Protein AF-A0A7C5E153-F1 (afdb_monomer_lite)

pLDDT: mean 84.59, std 16.57, range [36.22, 98.69]

Radius of gyration: 40.78 Å; chains: 1; bounding box: 87×89×119 Å

Structure (mmCIF, N/CA/C/O backbone):
data_AF-A0A7C5E153-F1
#
_entry.id   AF-A0A7C5E153-F1
#
loop_
_atom_site.group_PDB
_atom_site.id
_atom_site.type_symbol
_atom_site.label_atom_id
_atom_site.label_alt_id
_atom_site.label_comp_id
_atom_site.label_asym_id
_atom_site.label_entity_id
_atom_site.label_seq_id
_atom_site.pdbx_PDB_ins_code
_atom_site.Cartn_x
_atom_site.Cartn_y
_atom_site.Cartn_z
_atom_site.occupancy
_atom_site.B_iso_or_equiv
_atom_site.auth_seq_id
_atom_site.auth_comp_id
_atom_site.auth_asym_id
_atom_site.auth_atom_id
_atom_site.pdbx_PDB_model_num
ATOM 1 N N . MET A 1 1 ? -21.505 -72.330 0.995 1.00 50.22 1 MET A N 1
ATOM 2 C CA . MET A 1 1 ? -21.088 -70.925 1.184 1.00 50.22 1 MET A CA 1
ATOM 3 C C . MET A 1 1 ? -22.342 -70.084 1.118 1.00 50.22 1 MET A C 1
ATOM 5 O O . MET A 1 1 ? -22.922 -69.988 0.046 1.00 50.22 1 MET A O 1
ATOM 9 N N . ALA A 1 2 ? -22.825 -69.602 2.261 1.00 49.75 2 ALA A N 1
ATOM 10 C CA . ALA A 1 2 ? -23.964 -68.694 2.289 1.00 49.75 2 ALA A CA 1
ATOM 11 C C . ALA A 1 2 ? -23.445 -67.294 1.956 1.00 49.75 2 ALA A C 1
ATOM 13 O O . ALA A 1 2 ? -22.556 -66.790 2.639 1.00 49.75 2 ALA A O 1
ATOM 14 N N . TRP A 1 3 ? -23.942 -66.719 0.866 1.00 36.22 3 TRP A N 1
ATOM 15 C CA . TRP A 1 3 ? -23.672 -65.336 0.508 1.00 36.22 3 TRP A CA 1
ATOM 16 C C . TRP A 1 3 ? -24.571 -64.475 1.394 1.00 36.22 3 TRP A C 1
ATOM 18 O O . TRP A 1 3 ? -25.791 -64.526 1.273 1.00 36.22 3 TRP A O 1
ATOM 28 N N . THR A 1 4 ? -23.985 -63.791 2.370 1.00 57.56 4 THR A N 1
ATOM 29 C CA . THR A 1 4 ? -24.703 -62.793 3.167 1.00 57.56 4 THR A CA 1
ATOM 30 C C . THR A 1 4 ? -24.915 -61.554 2.316 1.00 57.56 4 THR A C 1
ATOM 32 O O . THR A 1 4 ? -23.943 -61.012 1.785 1.00 57.56 4 THR A O 1
ATOM 35 N N . ASP A 1 5 ? -26.169 -61.119 2.209 1.00 62.19 5 ASP A N 1
ATOM 36 C CA . ASP A 1 5 ? -26.532 -59.937 1.438 1.00 62.19 5 ASP A CA 1
ATOM 37 C C . ASP A 1 5 ? -25.756 -58.701 1.923 1.00 62.19 5 ASP A C 1
ATOM 39 O O . ASP A 1 5 ? -25.621 -58.487 3.137 1.00 62.19 5 ASP A O 1
ATOM 43 N N . PRO A 1 6 ? -25.230 -57.873 1.001 1.00 56.25 6 PRO A N 1
ATOM 44 C CA . PRO A 1 6 ? -24.531 -56.655 1.359 1.00 56.25 6 PRO A CA 1
ATOM 45 C C . PRO A 1 6 ? -25.485 -55.748 2.130 1.00 56.25 6 PRO A C 1
ATOM 47 O O . PRO A 1 6 ? -26.584 -55.430 1.674 1.00 56.25 6 PRO A O 1
ATOM 50 N N . THR A 1 7 ? -25.055 -55.341 3.320 1.00 67.62 7 THR A N 1
ATOM 51 C CA . THR A 1 7 ? -25.838 -54.481 4.200 1.00 67.62 7 THR A CA 1
ATOM 52 C C . THR A 1 7 ? -26.074 -53.145 3.500 1.00 67.62 7 THR A C 1
ATOM 54 O O . THR A 1 7 ? -25.157 -52.333 3.375 1.00 67.62 7 THR A O 1
ATOM 57 N N . GLN A 1 8 ? -27.295 -52.914 3.017 1.00 58.81 8 GLN A N 1
ATOM 58 C CA . GLN A 1 8 ? -27.679 -51.615 2.480 1.00 58.81 8 GLN A CA 1
ATOM 59 C C . GLN A 1 8 ? -27.832 -50.640 3.643 1.00 58.81 8 GLN A C 1
ATOM 61 O O . GLN A 1 8 ? -28.775 -50.746 4.423 1.00 58.81 8 GLN A O 1
ATOM 66 N N . ARG A 1 9 ? -26.885 -49.708 3.771 1.00 59.84 9 ARG A N 1
ATOM 67 C CA . ARG A 1 9 ? -27.032 -48.558 4.666 1.00 59.84 9 ARG A CA 1
ATOM 68 C C . ARG A 1 9 ? -27.670 -47.411 3.909 1.00 59.84 9 ARG A C 1
ATOM 70 O O . ARG A 1 9 ? -27.276 -47.114 2.781 1.00 59.84 9 ARG A O 1
ATOM 77 N N . SER A 1 10 ? -28.666 -46.781 4.518 1.00 73.12 10 SER A N 1
ATOM 78 C CA . SER A 1 10 ? -29.341 -45.644 3.893 1.00 73.12 10 SER A CA 1
ATOM 79 C C . SER A 1 10 ? -28.418 -44.419 3.870 1.00 73.12 10 SER A C 1
ATOM 81 O O . SER A 1 10 ? -27.532 -44.275 4.714 1.00 73.12 10 SER A O 1
ATOM 83 N N . THR A 1 11 ? -28.637 -43.485 2.942 1.00 61.56 11 THR A N 1
ATOM 84 C CA . THR A 1 11 ? -27.908 -42.201 2.913 1.00 61.56 11 THR A CA 1
ATOM 85 C C . THR A 1 11 ? -28.051 -41.427 4.236 1.00 61.56 11 THR A C 1
ATOM 87 O O . THR A 1 11 ? -27.166 -40.656 4.589 1.00 61.56 11 THR A O 1
ATOM 90 N N . GLY A 1 12 ? -29.117 -41.689 5.008 1.00 59.88 12 GLY A N 1
ATOM 91 C CA . GLY A 1 12 ? -29.337 -41.138 6.351 1.00 59.88 12 GLY A CA 1
ATOM 92 C C . GLY A 1 12 ? -28.524 -41.798 7.474 1.00 59.88 12 GLY A C 1
ATOM 93 O O . GLY A 1 12 ? -28.390 -41.210 8.538 1.00 59.88 12 GLY A O 1
ATOM 94 N N . GLU A 1 13 ? -27.945 -42.982 7.255 1.00 62.91 13 GLU A N 1
ATOM 95 C CA . GLU A 1 13 ? -27.026 -43.634 8.205 1.00 62.91 13 GLU A CA 1
ATOM 96 C C . GLU A 1 13 ? -25.553 -43.319 7.912 1.00 62.91 13 GLU A C 1
ATOM 98 O O . GLU A 1 13 ? -24.722 -43.376 8.815 1.00 62.91 13 GLU A O 1
ATOM 103 N N . LEU A 1 14 ? -25.221 -42.987 6.658 1.00 57.34 14 LEU A N 1
ATOM 104 C CA . LEU A 1 14 ? -23.875 -42.551 6.254 1.00 57.34 14 LEU A CA 1
ATOM 105 C C . LEU A 1 14 ? -23.581 -41.098 6.647 1.00 57.34 14 LEU A C 1
ATOM 107 O O . LEU A 1 14 ? -22.427 -40.683 6.689 1.00 57.34 14 LEU A O 1
ATOM 111 N N . ILE A 1 15 ? -24.631 -40.346 6.964 1.00 60.34 15 ILE A N 1
ATOM 112 C CA . ILE A 1 15 ? -24.576 -38.970 7.431 1.00 60.34 15 ILE A CA 1
ATOM 113 C C . ILE A 1 15 ? -25.200 -38.953 8.826 1.00 60.34 15 ILE A C 1
ATOM 115 O O . ILE A 1 15 ? -26.336 -38.533 9.035 1.00 60.34 15 ILE A O 1
ATOM 119 N N . THR A 1 16 ? -24.478 -39.468 9.818 1.00 59.88 16 THR A N 1
ATOM 120 C CA . THR A 1 16 ? -24.858 -39.209 11.205 1.00 59.88 16 THR A CA 1
ATOM 121 C C . THR A 1 16 ? -24.776 -37.701 11.431 1.00 59.88 16 THR A C 1
ATOM 123 O O . THR A 1 16 ? -23.764 -37.072 11.121 1.00 59.88 16 THR A O 1
ATOM 126 N N . GLN A 1 17 ? -25.842 -37.106 11.977 1.00 55.31 17 GLN A N 1
ATOM 127 C CA . GLN A 1 17 ? -25.925 -35.678 12.326 1.00 55.31 17 GLN A CA 1
ATOM 128 C C . GLN A 1 17 ? -24.695 -35.150 13.089 1.00 55.31 17 GLN A C 1
ATOM 130 O O . GLN A 1 17 ? -24.447 -33.950 13.072 1.00 55.31 17 GLN A O 1
ATOM 135 N N . SER A 1 18 ? -23.907 -36.021 13.729 1.00 57.47 18 SER A N 1
ATOM 136 C CA . SER A 1 18 ? -22.654 -35.653 14.385 1.00 57.47 18 SER A CA 1
ATOM 137 C C . SER A 1 18 ? -21.569 -35.163 13.420 1.00 57.47 18 SER A C 1
ATOM 139 O O . SER A 1 18 ? -20.885 -34.216 13.772 1.00 57.47 18 SER A O 1
ATOM 141 N N . ILE A 1 19 ? -21.431 -35.742 12.217 1.00 60.47 19 ILE A N 1
ATOM 142 C CA . ILE A 1 19 ? -20.345 -35.403 11.272 1.00 60.47 19 ILE A CA 1
ATOM 143 C C . ILE A 1 19 ? -20.600 -34.047 10.600 1.00 60.47 19 ILE A C 1
ATOM 145 O O . ILE A 1 19 ? -19.694 -33.229 10.483 1.00 60.47 19 ILE A O 1
ATOM 149 N N . TYR A 1 20 ? -21.852 -33.749 10.232 1.00 60.06 20 TYR A N 1
ATOM 150 C CA . TYR A 1 20 ? -22.193 -32.426 9.689 1.00 60.06 20 TYR A CA 1
ATOM 151 C C . TYR A 1 20 ? -22.102 -31.322 10.739 1.00 60.06 20 TYR A C 1
ATOM 153 O O . TYR A 1 20 ? -21.817 -30.181 10.390 1.00 60.06 20 TYR A O 1
ATOM 161 N N . ASN A 1 21 ? -22.353 -31.638 12.012 1.00 62.03 21 ASN A N 1
ATOM 162 C CA . ASN A 1 21 ? -22.347 -30.620 13.050 1.00 62.03 21 ASN A CA 1
ATOM 163 C C . ASN A 1 21 ? -20.924 -30.280 13.509 1.00 62.03 21 ASN A C 1
ATOM 165 O O . ASN A 1 21 ? -20.633 -29.107 13.689 1.00 62.03 21 ASN A O 1
ATOM 169 N N . THR A 1 22 ? -20.015 -31.250 13.643 1.00 72.31 22 THR A N 1
ATOM 170 C CA . THR A 1 22 ? -18.630 -30.945 14.040 1.00 72.31 22 THR A CA 1
ATOM 171 C C . THR A 1 22 ? -17.851 -30.257 12.928 1.00 72.31 22 THR A C 1
ATOM 173 O O . THR A 1 22 ? -17.270 -29.209 13.174 1.00 72.31 22 THR A O 1
ATOM 176 N N . ASP A 1 23 ? -17.923 -30.739 11.685 1.00 74.50 23 ASP A N 1
ATOM 177 C CA . ASP A 1 23 ? -17.076 -30.193 10.618 1.00 74.50 23 ASP A CA 1
ATOM 178 C C . ASP A 1 23 ? -17.527 -28.792 10.171 1.00 74.50 23 ASP A C 1
ATOM 180 O O . ASP A 1 23 ? -16.701 -27.947 9.827 1.00 74.50 23 ASP A O 1
ATOM 184 N N . ILE A 1 24 ? -18.834 -28.501 10.181 1.00 80.31 24 ILE A N 1
ATOM 185 C CA . ILE A 1 24 ? -19.332 -27.152 9.862 1.00 80.31 24 ILE A CA 1
ATOM 186 C C . ILE A 1 24 ? -19.033 -26.187 11.007 1.00 80.31 24 ILE A C 1
ATOM 188 O O . ILE A 1 24 ? -18.623 -25.058 10.739 1.00 80.31 24 ILE A O 1
ATOM 192 N N . ILE A 1 25 ? -19.210 -26.607 12.265 1.00 78.62 25 ILE A N 1
ATOM 193 C CA . ILE A 1 25 ? -18.904 -25.755 13.418 1.00 78.62 25 ILE A CA 1
ATOM 194 C C . ILE A 1 25 ? -17.401 -25.478 13.485 1.00 78.62 25 ILE A C 1
ATOM 196 O O . ILE A 1 25 ? -17.036 -24.318 13.628 1.00 78.62 25 ILE A O 1
ATOM 200 N N . ASP A 1 26 ? -16.537 -26.474 13.293 1.00 76.88 26 ASP A N 1
ATOM 201 C CA . ASP A 1 26 ? -15.083 -26.289 13.329 1.00 76.88 26 ASP A CA 1
ATOM 202 C C . ASP A 1 26 ? -14.607 -25.368 12.202 1.00 76.88 26 ASP A C 1
ATOM 204 O O . ASP A 1 26 ? -13.830 -24.445 12.443 1.00 76.88 26 ASP A O 1
ATOM 208 N N . ASN A 1 27 ? -15.137 -25.533 10.986 1.00 77.25 27 ASN A N 1
ATOM 209 C CA . ASN A 1 27 ? -14.833 -24.629 9.876 1.00 77.25 27 ASN A CA 1
ATOM 210 C C . ASN A 1 27 ? -15.352 -23.206 10.122 1.00 77.25 27 ASN A C 1
ATOM 212 O O . ASN A 1 27 ? -14.691 -22.237 9.748 1.00 77.25 27 ASN A O 1
ATOM 216 N N . LEU A 1 28 ? -16.518 -23.056 10.755 1.00 80.50 28 LEU A N 1
ATOM 217 C CA . LEU A 1 28 ? -17.080 -21.746 11.072 1.00 80.50 28 LEU A CA 1
ATOM 218 C C . LEU A 1 28 ? -16.305 -21.061 12.204 1.00 80.50 28 LEU A C 1
ATOM 220 O O . LEU A 1 28 ? -16.024 -19.872 12.111 1.00 80.50 28 LEU A O 1
ATOM 224 N N . VAL A 1 29 ? -15.912 -21.804 13.238 1.00 78.69 29 VAL A N 1
ATOM 225 C CA . VAL A 1 29 ? -15.058 -21.326 14.335 1.00 78.69 29 VAL A CA 1
ATOM 226 C C . VAL A 1 29 ? -13.683 -20.940 13.803 1.00 78.69 29 VAL A C 1
ATOM 228 O O . VAL A 1 29 ? -13.178 -19.875 14.149 1.00 78.69 29 VAL A O 1
ATOM 231 N N . TYR A 1 30 ? -13.111 -21.745 12.907 1.00 79.00 30 TYR A N 1
ATOM 232 C CA . TYR A 1 30 ? -11.860 -21.417 12.232 1.00 79.00 30 TYR A CA 1
ATOM 233 C C . TYR A 1 30 ? -11.989 -20.136 11.400 1.00 79.00 30 TYR A C 1
ATOM 235 O O . TYR A 1 30 ? -11.131 -19.258 11.475 1.00 79.00 30 TYR A O 1
ATOM 243 N N . LEU A 1 31 ? -13.089 -19.983 10.657 1.00 77.19 31 LEU A N 1
ATOM 244 C CA . LEU A 1 31 ? -13.349 -18.779 9.872 1.00 77.19 31 LEU A CA 1
ATOM 245 C C . LEU A 1 31 ? -13.538 -17.539 10.759 1.00 77.19 31 LEU A C 1
ATOM 247 O O . LEU A 1 31 ? -13.028 -16.475 10.423 1.00 77.19 31 LEU A O 1
ATOM 251 N N . ILE A 1 32 ? -14.229 -17.665 11.895 1.00 74.44 32 ILE A N 1
ATOM 252 C CA . ILE A 1 32 ? -14.402 -16.572 12.862 1.00 74.44 32 ILE A CA 1
ATOM 253 C C . ILE A 1 32 ? -13.051 -16.193 13.482 1.00 74.44 32 ILE A C 1
ATOM 255 O O . ILE A 1 32 ? -12.702 -15.015 13.486 1.00 74.44 32 ILE A O 1
ATOM 259 N N . GLY A 1 33 ? -12.257 -17.171 13.927 1.00 66.94 33 GLY A N 1
ATOM 260 C CA . GLY A 1 33 ? -10.927 -16.932 14.499 1.00 66.94 33 GLY A CA 1
ATOM 261 C C . GLY A 1 33 ? -9.933 -16.326 13.501 1.00 66.94 33 GLY A C 1
ATOM 262 O O . GLY A 1 33 ? -9.083 -15.530 13.886 1.00 66.94 33 GLY A O 1
ATOM 263 N N . ALA A 1 34 ? -10.068 -16.633 12.208 1.00 72.19 34 ALA A N 1
ATOM 264 C CA . ALA A 1 34 ? -9.268 -16.010 11.154 1.00 72.19 34 ALA A CA 1
ATOM 265 C C . ALA A 1 34 ? -9.637 -14.535 10.898 1.00 72.19 34 ALA A C 1
ATOM 267 O O . ALA A 1 34 ? -8.821 -13.782 10.369 1.00 72.19 34 ALA A O 1
ATOM 268 N N . VAL A 1 35 ? -10.858 -14.118 11.245 1.00 86.81 35 VAL A N 1
ATOM 269 C CA . VAL A 1 35 ? -11.356 -12.744 11.049 1.00 86.81 35 VAL A CA 1
ATOM 270 C C . VAL A 1 35 ? -11.215 -11.892 12.317 1.00 86.81 35 VAL A C 1
ATOM 272 O O . VAL A 1 35 ? -11.119 -10.665 12.223 1.00 86.81 35 VAL A O 1
ATOM 275 N N . GLU A 1 36 ? -11.179 -12.533 13.485 1.00 92.31 36 GLU A N 1
ATOM 276 C CA . GLU A 1 36 ? -11.049 -11.901 14.799 1.00 92.31 36 GLU A CA 1
ATOM 277 C C . GLU A 1 36 ? -9.936 -12.567 15.634 1.00 92.31 36 GLU A C 1
ATOM 279 O O . GLU A 1 36 ? -10.240 -13.231 16.628 1.00 92.31 36 GLU A O 1
ATOM 284 N N . PRO A 1 37 ? -8.649 -12.442 15.253 1.00 94.06 37 PRO A N 1
ATOM 285 C CA . PRO A 1 37 ? -7.561 -13.013 16.035 1.00 94.06 37 PRO A CA 1
ATOM 286 C C . PRO A 1 37 ? -7.437 -12.354 17.412 1.00 94.06 37 PRO A C 1
ATOM 288 O O . PRO A 1 37 ? -7.621 -11.141 17.570 1.00 94.06 37 PRO A O 1
ATOM 291 N N . ASP A 1 38 ? -7.028 -13.165 18.384 1.00 96.44 38 ASP A N 1
ATOM 292 C CA . ASP A 1 38 ? -6.599 -12.708 19.701 1.00 96.44 38 ASP A CA 1
ATOM 293 C C . ASP A 1 38 ? -5.158 -12.193 19.627 1.00 96.44 38 ASP A C 1
ATOM 295 O O . ASP A 1 38 ? -4.232 -12.940 19.299 1.00 96.44 38 ASP A O 1
ATOM 299 N N . LEU A 1 39 ? -4.956 -10.912 19.939 1.00 97.19 39 LEU A N 1
ATOM 300 C CA . LEU A 1 39 ? -3.648 -10.258 19.922 1.00 97.19 39 LEU A CA 1
ATOM 301 C C . LEU A 1 39 ? -3.386 -9.527 21.243 1.00 97.19 39 LEU A C 1
ATOM 303 O O . LEU A 1 39 ? -4.304 -9.006 21.877 1.00 97.19 39 LEU A O 1
ATOM 307 N N . THR A 1 40 ? -2.120 -9.458 21.658 1.00 98.38 40 THR A N 1
ATOM 308 C CA . THR A 1 40 ? -1.714 -8.769 22.892 1.00 98.38 40 THR A CA 1
ATOM 309 C C . THR A 1 40 ? -1.523 -7.267 22.662 1.00 98.38 40 THR A C 1
ATOM 311 O O . THR A 1 40 ? -0.746 -6.853 21.797 1.00 98.38 40 THR A O 1
ATOM 314 N N . ASN A 1 41 ? -2.166 -6.437 23.484 1.00 98.62 41 ASN A N 1
ATOM 315 C CA . ASN A 1 41 ? -1.996 -4.986 23.495 1.00 98.62 41 ASN A CA 1
ATOM 316 C C . ASN A 1 41 ? -0.606 -4.598 24.022 1.00 98.62 41 ASN A C 1
ATOM 318 O O . ASN A 1 41 ? -0.280 -4.845 25.181 1.00 98.62 41 ASN A O 1
ATOM 322 N N . ARG A 1 42 ? 0.201 -3.925 23.201 1.00 98.38 42 ARG A N 1
ATOM 323 C CA . ARG A 1 42 ? 1.498 -3.339 23.585 1.00 98.38 42 ARG A CA 1
ATOM 324 C C . ARG A 1 42 ? 1.599 -1.859 23.235 1.00 98.38 42 ARG A C 1
ATOM 326 O O . ARG A 1 42 ? 2.677 -1.332 22.977 1.00 98.38 42 ARG A O 1
ATOM 333 N N . SER A 1 43 ? 0.466 -1.163 23.241 1.00 97.81 43 SER A N 1
ATOM 334 C CA . SER A 1 43 ? 0.400 0.274 22.954 1.00 97.81 43 SER A CA 1
ATOM 335 C C . SER A 1 43 ? 1.003 1.167 24.049 1.00 97.81 43 SER A C 1
ATOM 337 O O . SER A 1 43 ? 1.141 2.370 23.837 1.00 97.81 43 SER A O 1
ATOM 339 N N . GLY A 1 44 ? 1.368 0.612 25.213 1.00 97.62 44 GLY A N 1
ATOM 340 C CA . GLY A 1 44 ? 1.860 1.375 26.365 1.00 97.62 44 GLY A CA 1
ATOM 341 C C . GLY A 1 44 ? 0.748 1.971 27.236 1.00 97.62 44 GLY A C 1
ATOM 342 O O . GLY A 1 44 ? 1.042 2.595 28.253 1.00 97.62 44 GLY A O 1
ATOM 343 N N . GLY A 1 45 ? -0.520 1.753 26.873 1.00 97.81 45 GLY A N 1
ATOM 344 C CA . GLY A 1 45 ? -1.699 2.181 27.620 1.00 97.81 45 GLY A CA 1
ATOM 345 C C . GLY A 1 45 ? -2.890 1.247 27.400 1.00 97.81 45 GLY A C 1
ATOM 346 O O . GLY A 1 45 ? -2.794 0.250 26.683 1.00 97.81 45 GLY A O 1
ATOM 347 N N . ALA A 1 46 ? -4.012 1.555 28.050 1.00 98.12 46 ALA A N 1
ATOM 348 C CA . ALA A 1 46 ? -5.266 0.871 27.762 1.00 98.12 46 ALA A CA 1
ATOM 349 C C . ALA A 1 46 ? -5.793 1.292 26.384 1.00 98.12 46 ALA A C 1
ATOM 351 O O . ALA A 1 46 ? -5.672 2.457 25.997 1.00 98.12 46 ALA A O 1
ATOM 352 N N . VAL A 1 47 ? -6.386 0.338 25.676 1.00 98.56 47 VAL A N 1
ATOM 353 C CA . VAL A 1 47 ? -7.177 0.573 24.467 1.00 98.56 47 VAL A CA 1
ATOM 354 C C . VAL A 1 47 ? -8.626 0.202 24.740 1.00 98.56 47 VAL A C 1
ATOM 356 O O . VAL A 1 47 ? -8.940 -0.538 25.672 1.00 98.56 47 VAL A O 1
ATOM 359 N N . GLU A 1 48 ? -9.518 0.733 23.928 1.00 98.56 48 GLU A N 1
ATOM 360 C CA . GLU A 1 48 ? -10.958 0.561 24.059 1.00 98.56 48 GLU A CA 1
ATOM 361 C C . GLU A 1 48 ? -11.570 0.109 22.729 1.00 98.56 48 GLU A C 1
ATOM 363 O O . GLU A 1 48 ? -10.971 0.276 21.663 1.00 98.56 48 GLU A O 1
ATOM 368 N N . GLU A 1 49 ? -12.803 -0.400 22.780 1.00 98.12 49 GLU A N 1
ATOM 369 C CA . GLU A 1 49 ? -13.557 -0.765 21.578 1.00 98.12 49 GLU A CA 1
ATOM 370 C C . GLU A 1 49 ? -13.560 0.377 20.547 1.00 98.12 49 GLU A C 1
ATOM 372 O O . GLU A 1 49 ? -13.783 1.553 20.861 1.00 98.12 49 GLU A O 1
ATOM 377 N N . GLY A 1 50 ? -13.296 0.016 19.294 1.00 98.25 50 GLY A N 1
ATOM 378 C CA . GLY A 1 50 ? -13.238 0.930 18.164 1.00 98.25 50 GLY A CA 1
ATOM 379 C C . GLY A 1 50 ? -11.887 1.608 17.947 1.00 98.25 50 GLY A C 1
ATOM 380 O O . GLY A 1 50 ? -11.753 2.340 16.962 1.00 98.25 50 GLY A O 1
ATOM 381 N N . ASP A 1 51 ? -10.888 1.378 18.804 1.00 98.69 51 ASP A N 1
ATOM 382 C CA . ASP A 1 51 ? -9.533 1.874 18.565 1.00 98.69 51 ASP A CA 1
ATOM 383 C C . ASP A 1 51 ? -8.895 1.186 17.342 1.00 98.69 51 ASP A C 1
ATOM 385 O O . ASP A 1 51 ? -8.949 -0.035 17.186 1.00 98.69 51 ASP A O 1
ATOM 389 N N . VAL A 1 52 ? -8.269 1.979 16.466 1.00 98.00 52 VAL A N 1
ATOM 390 C CA . VAL A 1 52 ? -7.526 1.477 15.293 1.00 98.00 52 VAL A CA 1
ATOM 391 C C . VAL A 1 52 ? -6.107 1.090 15.697 1.00 98.00 52 VAL A C 1
ATOM 393 O O . VAL A 1 52 ? -5.403 1.884 16.329 1.00 98.00 52 VAL A O 1
ATOM 396 N N . VAL A 1 53 ? -5.667 -0.105 15.299 1.00 97.94 53 VAL A N 1
ATOM 397 C CA . VAL A 1 53 ? -4.381 -0.671 15.728 1.00 97.94 53 VAL A CA 1
ATOM 398 C C . VAL A 1 53 ? -3.532 -1.161 14.558 1.00 97.94 53 VAL A C 1
ATOM 400 O O . VAL A 1 53 ? -4.039 -1.572 13.512 1.00 97.94 53 VAL A O 1
ATOM 403 N N . ILE A 1 54 ? -2.217 -1.110 14.757 1.00 96.69 54 ILE A N 1
ATOM 404 C CA . ILE A 1 54 ? -1.196 -1.586 13.823 1.00 96.69 54 ILE A CA 1
ATOM 405 C C . ILE A 1 54 ? -0.427 -2.763 14.430 1.00 96.69 54 ILE A C 1
ATOM 407 O O . ILE A 1 54 ? -0.380 -2.908 15.656 1.00 96.69 54 ILE A O 1
ATOM 411 N N . ALA A 1 55 ? 0.210 -3.579 13.591 1.00 96.38 55 ALA A N 1
ATOM 412 C CA . ALA A 1 55 ? 1.113 -4.627 14.068 1.00 96.38 55 ALA A CA 1
ATOM 413 C C . ALA A 1 55 ? 2.271 -4.025 14.885 1.00 96.38 55 ALA A C 1
ATOM 415 O O . ALA A 1 55 ? 2.849 -3.002 14.500 1.00 96.38 55 ALA A O 1
ATOM 416 N N . ASP A 1 56 ? 2.637 -4.657 16.002 1.00 97.44 56 ASP A N 1
ATOM 417 C CA . ASP A 1 56 ? 3.885 -4.327 16.689 1.00 97.44 56 ASP A CA 1
ATOM 418 C C . ASP A 1 56 ? 5.041 -5.119 16.050 1.00 97.44 56 ASP A C 1
ATOM 420 O O . ASP A 1 56 ? 5.104 -6.337 16.198 1.00 97.44 56 ASP A O 1
ATOM 424 N N . PRO A 1 57 ? 5.984 -4.464 15.345 1.00 95.75 57 PRO A N 1
ATOM 425 C CA . PRO A 1 57 ? 7.055 -5.164 14.635 1.00 95.75 57 PRO A CA 1
ATOM 426 C C . PRO A 1 57 ? 8.083 -5.821 15.565 1.00 95.75 57 PRO A C 1
ATOM 428 O O . PRO A 1 57 ? 8.952 -6.543 15.087 1.00 95.75 57 PRO A O 1
ATOM 431 N N . ASN A 1 58 ? 8.037 -5.538 16.870 1.00 97.62 58 ASN A N 1
ATOM 432 C CA . ASN A 1 58 ? 9.033 -6.031 17.817 1.00 97.62 58 ASN A CA 1
ATOM 433 C C . ASN A 1 58 ? 8.598 -7.304 18.548 1.00 97.62 58 ASN A C 1
ATOM 435 O O . ASN A 1 58 ? 9.397 -7.858 19.297 1.00 97.62 58 ASN A O 1
ATOM 439 N N . ASN A 1 59 ? 7.335 -7.719 18.414 1.00 97.75 59 ASN A N 1
ATOM 440 C CA . ASN A 1 59 ? 6.740 -8.729 19.278 1.00 97.75 59 ASN A CA 1
ATOM 441 C C . ASN A 1 59 ? 5.683 -9.554 18.533 1.00 97.75 59 ASN A C 1
ATOM 443 O O . ASN A 1 59 ? 4.781 -9.006 17.900 1.00 97.75 59 ASN A O 1
ATOM 447 N N . ASP A 1 60 ? 5.750 -10.875 18.673 1.00 97.50 60 ASP A N 1
ATOM 448 C CA . ASP A 1 60 ? 4.814 -11.790 18.016 1.00 97.50 60 ASP A CA 1
ATOM 449 C C . ASP A 1 60 ? 3.386 -11.648 18.565 1.00 97.50 60 ASP A C 1
ATOM 451 O O . ASP A 1 60 ? 3.188 -11.398 19.756 1.00 97.50 60 ASP A O 1
ATOM 455 N N . ASN A 1 61 ? 2.389 -11.845 17.691 1.00 96.75 61 ASN A N 1
ATOM 456 C CA . ASN A 1 61 ? 0.957 -11.845 18.027 1.00 96.75 61 ASN A CA 1
ATOM 457 C C . ASN A 1 61 ? 0.521 -10.633 18.866 1.00 96.75 61 ASN A C 1
ATOM 459 O O . ASN A 1 61 ? -0.245 -10.751 19.824 1.00 96.75 61 ASN A O 1
ATOM 463 N N . SER A 1 62 ? 1.036 -9.452 18.525 1.00 97.81 62 SER A N 1
ATOM 464 C CA . SER A 1 62 ? 0.788 -8.239 19.292 1.00 97.81 62 SER A CA 1
ATOM 465 C C . SER A 1 62 ? 0.556 -7.022 18.409 1.00 97.81 62 SER A C 1
ATOM 467 O O . SER A 1 62 ? 0.919 -6.981 17.229 1.00 97.81 62 SER A O 1
ATOM 469 N N . PHE A 1 63 ? -0.092 -6.024 18.995 1.00 98.44 63 PHE A N 1
ATOM 470 C CA . PHE A 1 63 ? -0.450 -4.787 18.322 1.00 98.44 63 PHE A CA 1
ATOM 471 C C . PHE A 1 63 ? -0.089 -3.575 19.174 1.00 98.44 63 PHE A C 1
ATOM 473 O O . PHE A 1 63 ? 0.093 -3.658 20.390 1.00 98.44 63 PHE A O 1
ATOM 480 N N . LYS A 1 64 ? -0.057 -2.411 18.532 1.00 98.50 64 LYS A N 1
ATOM 481 C CA . LYS A 1 64 ? 0.030 -1.108 19.195 1.00 98.50 64 LYS A CA 1
ATOM 482 C C . LYS A 1 64 ? -0.862 -0.091 18.489 1.00 98.50 64 LYS A C 1
ATOM 484 O O . LYS A 1 64 ? -1.338 -0.324 17.379 1.00 98.50 64 LYS A O 1
ATOM 489 N N . THR A 1 65 ? -1.086 1.054 19.118 1.00 98.06 65 THR A N 1
ATOM 490 C CA . THR A 1 65 ? -1.678 2.212 18.441 1.00 98.06 65 THR A CA 1
ATOM 491 C C . THR A 1 65 ? -0.593 2.991 17.690 1.00 98.06 65 THR A C 1
ATOM 493 O O . THR A 1 65 ? 0.601 2.850 17.960 1.00 98.06 65 THR A O 1
ATOM 496 N N . THR A 1 66 ? -1.001 3.811 16.723 1.00 97.50 66 THR A N 1
ATOM 497 C CA . THR A 1 66 ? -0.106 4.693 15.960 1.00 97.50 66 THR A CA 1
ATOM 498 C C . THR A 1 66 ? -0.608 6.131 16.020 1.00 97.50 66 THR A C 1
ATOM 500 O O . THR A 1 66 ? -1.813 6.369 16.079 1.00 97.50 66 THR A O 1
ATOM 503 N N . THR A 1 67 ? 0.316 7.090 16.017 1.00 97.69 67 THR A N 1
ATOM 504 C CA . THR A 1 67 ? 0.047 8.526 15.816 1.00 97.69 67 THR A CA 1
ATOM 505 C C . THR A 1 67 ? 0.492 8.989 14.427 1.00 97.69 67 THR A C 1
ATOM 507 O O . THR A 1 67 ? 0.489 10.182 14.124 1.00 97.69 67 THR A O 1
ATOM 510 N N . THR A 1 68 ? 0.913 8.063 13.564 1.00 97.06 68 THR A N 1
ATOM 511 C CA . THR A 1 68 ? 1.209 8.353 12.165 1.00 97.06 68 THR A CA 1
ATOM 512 C C . THR A 1 68 ? -0.098 8.367 11.380 1.00 97.06 68 THR A C 1
ATOM 514 O O . THR A 1 68 ? -0.814 7.367 11.326 1.00 97.06 68 THR A O 1
ATOM 517 N N . ALA A 1 69 ? -0.422 9.508 10.770 1.00 96.38 69 ALA A N 1
ATOM 518 C CA . ALA A 1 69 ? -1.566 9.595 9.872 1.00 96.38 69 ALA A CA 1
ATOM 519 C C . ALA A 1 69 ? -1.310 8.782 8.598 1.00 96.38 69 ALA A C 1
ATOM 521 O O . ALA A 1 69 ? -0.218 8.853 8.036 1.00 96.38 69 ALA A O 1
ATOM 522 N N . SER A 1 70 ? -2.334 8.075 8.114 1.00 94.50 70 SER A N 1
ATOM 523 C CA . SER A 1 70 ? -2.225 7.188 6.943 1.00 94.50 70 SER A CA 1
ATOM 524 C C . SER A 1 70 ? -1.110 6.137 7.066 1.00 94.50 70 SER A C 1
ATOM 526 O O . SER A 1 70 ? -0.340 5.919 6.134 1.00 94.50 70 SER A O 1
ATOM 528 N N . ASP A 1 71 ? -1.032 5.482 8.220 1.00 94.12 71 ASP A N 1
ATOM 529 C CA . ASP A 1 71 ? -0.169 4.330 8.463 1.00 94.12 71 ASP A CA 1
ATOM 530 C C . ASP A 1 71 ? -0.703 3.110 7.694 1.00 94.12 71 ASP A C 1
ATOM 532 O O . ASP A 1 71 ? -1.879 2.759 7.802 1.00 94.12 71 ASP A O 1
ATOM 536 N N . GLU A 1 72 ? 0.147 2.472 6.891 1.00 92.12 72 GLU A N 1
ATOM 537 C CA . GLU A 1 72 ? -0.216 1.288 6.099 1.00 92.12 72 GLU A CA 1
ATOM 538 C C . GLU A 1 72 ? -0.196 -0.004 6.936 1.00 92.12 72 GLU A C 1
ATOM 540 O O . GLU A 1 72 ? -0.678 -1.038 6.482 1.00 92.12 72 GLU A O 1
ATOM 545 N N . GLY A 1 73 ? 0.328 0.044 8.166 1.00 93.12 73 GLY A N 1
ATOM 546 C CA . GLY A 1 73 ? 0.447 -1.103 9.067 1.00 93.12 73 GLY A CA 1
ATOM 547 C C . GLY A 1 73 ? -0.835 -1.493 9.806 1.00 93.12 73 GLY A C 1
ATOM 548 O O . GLY A 1 73 ? -0.750 -2.276 10.754 1.00 93.12 73 GLY A O 1
ATOM 549 N N . VAL A 1 74 ? -2.001 -0.942 9.439 1.00 95.25 74 VAL A N 1
ATOM 550 C CA . VAL A 1 74 ? -3.281 -1.245 10.104 1.00 95.25 74 VAL A CA 1
ATOM 551 C C . VAL A 1 74 ? -3.639 -2.710 9.915 1.00 95.25 74 VAL A C 1
ATOM 553 O O . VAL A 1 74 ? -3.781 -3.188 8.792 1.00 95.25 74 VAL A O 1
ATOM 556 N N . ILE A 1 75 ? -3.841 -3.403 11.032 1.00 95.56 75 ILE A N 1
ATOM 557 C CA . ILE A 1 75 ? -4.251 -4.811 11.040 1.00 95.56 75 ILE A CA 1
ATOM 558 C C . ILE A 1 75 ? -5.729 -4.989 11.384 1.00 95.56 75 ILE A C 1
ATOM 560 O O . ILE A 1 75 ? -6.313 -6.004 11.019 1.00 95.56 75 ILE A O 1
ATOM 564 N N . GLY A 1 76 ? -6.350 -4.012 12.052 1.00 96.38 76 GLY A N 1
ATOM 565 C CA . GLY A 1 76 ? -7.756 -4.100 12.425 1.00 96.38 76 GLY A CA 1
ATOM 566 C C . GLY A 1 76 ? -8.202 -3.060 13.446 1.00 96.38 76 GLY A C 1
ATOM 567 O O . GLY A 1 76 ? -7.568 -2.016 13.632 1.00 96.38 76 GLY A O 1
ATOM 568 N N . VAL A 1 77 ? -9.330 -3.356 14.089 1.00 97.69 77 VAL A N 1
ATOM 569 C CA . VAL A 1 77 ? -9.986 -2.502 15.085 1.00 97.69 77 VAL A CA 1
ATOM 570 C C . VAL A 1 77 ? -10.311 -3.312 16.335 1.00 97.69 77 VAL A C 1
ATOM 572 O O . VAL A 1 77 ? -10.818 -4.430 16.247 1.00 97.69 77 VAL A O 1
ATOM 575 N N . VAL A 1 78 ? -10.018 -2.743 17.500 1.00 98.31 78 VAL A N 1
ATOM 576 C CA . VAL A 1 78 ? -10.216 -3.374 18.811 1.00 98.31 78 VAL A CA 1
ATOM 577 C C . VAL A 1 78 ? -11.707 -3.596 19.094 1.00 98.31 78 VAL A C 1
ATOM 579 O O . VAL A 1 78 ? -12.517 -2.695 18.865 1.00 98.31 78 VAL A O 1
ATOM 582 N N . ARG A 1 79 ? -12.086 -4.778 19.604 1.00 97.75 79 ARG A N 1
ATOM 583 C CA . ARG A 1 79 ? -13.493 -5.141 19.883 1.00 97.75 79 ARG A CA 1
ATOM 584 C C . ARG A 1 79 ? -13.923 -5.026 21.340 1.00 97.75 79 ARG A C 1
ATOM 586 O O . ARG A 1 79 ? -15.114 -5.094 21.618 1.00 97.75 79 ARG A O 1
ATOM 593 N N . GLU A 1 80 ? -12.982 -4.844 22.253 1.00 97.75 80 GLU A N 1
ATOM 594 C CA . GLU A 1 80 ? -13.245 -4.760 23.687 1.00 97.75 80 GLU A CA 1
ATOM 595 C C . GLU A 1 80 ? -12.185 -3.907 24.387 1.00 97.75 80 GLU A C 1
ATOM 597 O O . GLU A 1 80 ? -11.129 -3.630 23.824 1.00 97.75 80 GLU A O 1
ATOM 602 N N . SER A 1 81 ? -12.458 -3.440 25.602 1.00 98.19 81 SER A N 1
ATOM 603 C CA . SER A 1 81 ? -11.448 -2.703 26.364 1.00 98.19 81 SER A CA 1
ATOM 604 C C . SER A 1 81 ? -10.353 -3.644 26.850 1.00 98.19 81 SER A C 1
ATOM 606 O O . SER A 1 81 ? -10.654 -4.667 27.458 1.00 98.19 81 SER A O 1
ATOM 608 N N . LEU A 1 82 ? -9.096 -3.275 26.600 1.00 98.50 82 LEU A N 1
ATOM 609 C CA . LEU A 1 82 ? -7.916 -4.071 26.933 1.00 98.50 82 LEU A CA 1
ATOM 610 C C . LEU A 1 82 ? -6.885 -3.189 27.631 1.00 98.50 82 LEU A C 1
ATOM 612 O O . LEU A 1 82 ? -6.430 -2.182 27.076 1.00 98.50 82 LEU A O 1
ATOM 616 N N . ALA A 1 83 ? -6.463 -3.574 28.832 1.00 98.50 83 ALA A N 1
ATOM 617 C CA . ALA A 1 83 ? -5.320 -2.949 29.479 1.00 98.50 83 ALA A CA 1
ATOM 618 C C . ALA A 1 83 ? -4.021 -3.248 28.707 1.00 98.50 83 ALA A C 1
ATOM 620 O O . ALA A 1 83 ? -3.964 -4.087 27.803 1.00 98.50 83 ALA A O 1
ATOM 621 N N . ASN A 1 84 ? -2.945 -2.533 29.035 1.00 98.44 84 ASN A N 1
ATOM 622 C CA . ASN A 1 84 ? -1.638 -2.823 28.451 1.00 98.44 84 ASN A CA 1
ATOM 623 C C . ASN A 1 84 ? -1.184 -4.234 28.867 1.00 98.44 84 ASN A C 1
ATOM 625 O O . ASN A 1 84 ? -1.263 -4.580 30.043 1.00 98.44 84 ASN A O 1
ATOM 629 N N . LEU A 1 85 ? -0.656 -5.001 27.913 1.00 97.81 85 LEU A N 1
ATOM 630 C CA . LEU A 1 85 ? -0.266 -6.415 28.017 1.00 97.81 85 LEU A CA 1
ATOM 631 C C . LEU A 1 85 ? -1.420 -7.423 28.131 1.00 97.81 85 LEU A C 1
ATOM 633 O O . LEU A 1 85 ? -1.152 -8.614 28.284 1.00 97.81 85 LEU A O 1
ATOM 637 N N . GLU A 1 86 ? -2.675 -6.990 28.013 1.00 98.44 86 GLU A N 1
ATOM 638 C CA . GLU A 1 86 ? -3.805 -7.914 27.892 1.00 98.44 86 GLU A CA 1
ATOM 639 C C . GLU A 1 86 ? -3.991 -8.389 26.451 1.00 98.44 86 GLU A C 1
ATOM 641 O O . GLU A 1 86 ? -3.666 -7.684 25.493 1.00 98.44 86 GLU A O 1
ATOM 646 N N . THR A 1 87 ? -4.522 -9.600 26.306 1.00 98.31 87 THR A N 1
ATOM 647 C CA . THR A 1 87 ? -4.885 -10.192 25.018 1.00 98.31 87 THR A CA 1
ATOM 648 C C . THR A 1 87 ? -6.384 -10.065 24.803 1.00 98.31 87 THR A C 1
ATOM 650 O O . THR A 1 87 ? -7.158 -10.334 25.720 1.00 98.31 87 THR A O 1
ATOM 653 N N . GLY A 1 88 ? -6.784 -9.702 23.588 1.00 97.56 88 GLY A N 1
ATOM 654 C CA . GLY A 1 88 ? -8.185 -9.706 23.183 1.00 97.56 88 GLY A CA 1
ATOM 655 C C . GLY A 1 88 ? -8.359 -9.612 21.676 1.00 97.56 88 GLY A C 1
ATOM 656 O O . GLY A 1 88 ? -7.385 -9.614 20.917 1.00 97.56 88 GLY A O 1
ATOM 657 N N . ARG A 1 89 ? -9.616 -9.525 21.252 1.00 96.88 89 ARG A N 1
ATOM 658 C CA . ARG A 1 89 ? -10.021 -9.699 19.859 1.00 96.88 89 ARG A CA 1
ATOM 659 C C . ARG A 1 89 ? -9.866 -8.432 19.042 1.00 96.88 89 ARG A C 1
ATOM 661 O O . ARG A 1 89 ? -10.367 -7.357 19.399 1.00 96.88 89 ARG A O 1
ATOM 668 N N . ILE A 1 90 ? -9.252 -8.593 17.875 1.00 97.38 90 ILE A N 1
ATOM 669 C CA . ILE A 1 90 ? -9.091 -7.541 16.874 1.00 97.38 90 ILE A CA 1
ATOM 670 C C . ILE A 1 90 ? -9.896 -7.903 15.634 1.00 97.38 90 ILE A C 1
ATOM 672 O O . ILE A 1 90 ? -9.613 -8.892 14.973 1.00 97.38 90 ILE A O 1
ATOM 676 N N . ALA A 1 91 ? -10.879 -7.086 15.270 1.00 96.25 91 ALA A N 1
ATOM 677 C CA . ALA A 1 91 ? -11.625 -7.294 14.038 1.00 96.25 91 ALA A CA 1
ATOM 678 C C . ALA A 1 91 ? -10.785 -6.888 12.822 1.00 96.25 91 ALA A C 1
ATOM 680 O O . ALA A 1 91 ? -10.369 -5.733 12.716 1.00 96.25 91 ALA A O 1
ATOM 681 N N . MET A 1 92 ? -10.578 -7.822 11.892 1.00 94.88 92 MET A N 1
ATOM 682 C CA . MET A 1 92 ? -9.845 -7.595 10.637 1.00 94.88 92 MET A CA 1
ATOM 683 C C . MET A 1 92 ? -10.768 -7.399 9.425 1.00 94.88 92 MET A C 1
ATOM 685 O O . MET A 1 92 ? -10.355 -6.859 8.398 1.00 94.88 92 MET A O 1
ATOM 689 N N . ALA A 1 93 ? -12.027 -7.832 9.527 1.00 94.44 93 ALA A N 1
ATOM 690 C CA . ALA A 1 93 ? -13.045 -7.668 8.493 1.00 94.44 93 ALA A CA 1
ATOM 691 C C . ALA A 1 93 ? -14.443 -7.476 9.112 1.00 94.44 93 ALA A C 1
ATOM 693 O O . ALA A 1 93 ? -14.641 -7.653 10.312 1.00 94.44 93 ALA A O 1
ATOM 694 N N . GLY A 1 94 ? -15.423 -7.117 8.279 1.00 94.69 94 GLY A N 1
ATOM 695 C CA . GLY A 1 94 ? -16.818 -6.943 8.698 1.00 94.69 94 GLY A CA 1
ATOM 696 C C . GLY A 1 94 ? -17.175 -5.507 9.089 1.00 94.69 94 GLY A C 1
ATOM 697 O O . GLY A 1 94 ? -16.424 -4.571 8.824 1.00 94.69 94 GLY A O 1
ATOM 698 N N . ILE A 1 95 ? -18.369 -5.320 9.656 1.00 96.75 95 ILE A N 1
ATOM 699 C CA . ILE A 1 95 ? -18.861 -4.005 10.089 1.00 96.75 95 ILE A CA 1
ATOM 700 C C . ILE A 1 95 ? -18.545 -3.824 11.570 1.00 96.75 95 ILE A C 1
ATOM 702 O O . ILE A 1 95 ? -18.990 -4.623 12.390 1.00 96.75 95 ILE A O 1
ATOM 706 N N . VAL A 1 96 ? -17.821 -2.761 11.911 1.00 97.75 96 VAL A N 1
ATOM 707 C CA . VAL A 1 96 ? -17.429 -2.449 13.294 1.00 97.75 96 VAL A CA 1
ATOM 708 C C . VAL A 1 96 ? -17.666 -0.980 13.619 1.00 97.75 96 VAL A C 1
ATOM 710 O O . VAL A 1 96 ? -17.793 -0.140 12.722 1.00 97.75 96 VAL A O 1
ATOM 713 N N . VAL A 1 97 ? -17.708 -0.663 14.911 1.00 98.38 97 VAL A N 1
ATOM 714 C CA . VAL A 1 97 ? -17.592 0.716 15.388 1.00 98.38 97 VAL A CA 1
ATOM 715 C C . VAL A 1 97 ? -16.122 1.116 15.311 1.00 98.38 97 VAL A C 1
ATOM 717 O O . VAL A 1 97 ? -15.258 0.379 15.766 1.00 98.38 97 VAL A O 1
ATOM 720 N N . VAL A 1 98 ? -15.831 2.275 14.727 1.00 98.56 98 VAL A N 1
ATOM 721 C CA . VAL A 1 98 ? -14.480 2.837 14.620 1.00 98.56 98 VAL A CA 1
ATOM 722 C C . VAL A 1 98 ? -14.467 4.200 15.282 1.00 98.56 98 VAL A C 1
ATOM 724 O O . VAL A 1 98 ? -15.303 5.055 14.974 1.00 98.56 98 VAL A O 1
ATOM 727 N N . LYS A 1 99 ? -13.500 4.427 16.167 1.00 98.69 99 LYS A N 1
ATOM 728 C CA . LYS A 1 99 ? -13.261 5.740 16.757 1.00 98.69 99 LYS A CA 1
ATOM 729 C C . LYS A 1 99 ? -12.525 6.630 15.769 1.00 98.69 99 LYS A C 1
ATOM 731 O O . LYS A 1 99 ? -11.523 6.242 15.173 1.00 98.69 99 LYS A O 1
ATOM 736 N N . VAL A 1 100 ? -13.020 7.848 15.607 1.00 98.69 100 VAL A N 1
ATOM 737 C CA . VAL A 1 100 ? -12.541 8.825 14.626 1.00 98.69 100 VAL A CA 1
ATOM 738 C C . VAL A 1 100 ? -12.110 10.117 15.312 1.00 98.69 100 VAL A C 1
ATOM 740 O O . VAL A 1 100 ? -12.531 10.409 16.432 1.00 98.69 100 VAL A O 1
ATOM 743 N N . GLN A 1 101 ? -11.280 10.894 14.625 1.00 98.44 101 GLN A N 1
ATOM 744 C CA . GLN A 1 101 ? -10.888 12.249 14.984 1.00 98.44 101 GLN A CA 1
ATOM 745 C C . GLN A 1 101 ? -11.171 13.178 13.798 1.00 98.44 101 GLN A C 1
ATOM 747 O O . GLN A 1 101 ? -10.680 12.942 12.695 1.00 98.44 101 GLN A O 1
ATOM 752 N N . GLY A 1 102 ? -11.919 14.255 14.038 1.00 98.12 102 GLY A N 1
ATOM 753 C CA . GLY A 1 102 ? -12.364 15.172 12.988 1.00 98.12 102 GLY A CA 1
ATOM 754 C C . GLY A 1 102 ? -13.644 14.705 12.294 1.00 98.12 102 GLY A C 1
ATOM 755 O O . GLY A 1 102 ? -14.269 13.727 12.696 1.00 98.12 102 GLY A O 1
ATOM 756 N N . ASN A 1 103 ? -14.062 15.433 11.258 1.00 98.38 103 ASN A N 1
ATOM 757 C CA . ASN A 1 103 ? -15.266 15.094 10.499 1.00 98.38 103 ASN A CA 1
ATOM 758 C C . ASN A 1 103 ? -15.029 13.875 9.600 1.00 98.38 103 ASN A C 1
ATOM 760 O O . ASN A 1 103 ? -13.975 13.766 8.983 1.00 98.38 103 ASN A O 1
ATOM 764 N N . VAL A 1 104 ? -16.040 13.014 9.485 1.00 98.56 104 VAL A N 1
ATOM 765 C CA . VAL A 1 104 ? -16.087 11.854 8.591 1.00 98.56 104 VAL A CA 1
ATOM 766 C C . VAL A 1 104 ? -17.371 11.887 7.775 1.00 98.56 104 VAL A C 1
ATOM 768 O O . VAL A 1 104 ? -18.474 11.984 8.318 1.00 98.56 104 VAL A O 1
ATOM 771 N N . THR A 1 105 ? -17.239 11.764 6.460 1.00 98.56 105 THR A N 1
ATOM 772 C CA . THR A 1 105 ? -18.360 11.706 5.521 1.00 98.56 105 THR A CA 1
ATOM 773 C C . THR A 1 105 ? -18.719 10.250 5.234 1.00 98.56 105 THR A C 1
ATOM 775 O O . THR A 1 105 ? -17.854 9.421 4.955 1.00 98.56 105 THR A O 1
ATOM 778 N N . ARG A 1 106 ? -20.016 9.912 5.268 1.00 98.50 106 ARG A N 1
ATOM 779 C CA . ARG A 1 106 ? -20.487 8.572 4.880 1.00 98.50 106 ARG A CA 1
ATOM 780 C C . ARG A 1 106 ? -20.012 8.246 3.462 1.00 98.50 106 ARG A C 1
ATOM 782 O O . ARG A 1 106 ? -20.183 9.045 2.548 1.00 98.50 106 ARG A O 1
ATOM 789 N N . GLY A 1 107 ? -19.507 7.034 3.271 1.00 97.94 107 GLY A N 1
ATOM 790 C CA . GLY A 1 107 ? -19.043 6.530 1.984 1.00 97.94 107 GLY A CA 1
ATOM 791 C C . GLY A 1 107 ? -17.580 6.841 1.683 1.00 97.94 107 GLY A C 1
ATOM 792 O O . GLY A 1 107 ? -17.038 6.190 0.784 1.00 97.94 107 GLY A O 1
ATOM 793 N N . ASN A 1 108 ? -16.942 7.743 2.436 1.00 98.19 108 ASN A N 1
ATOM 794 C CA . ASN A 1 108 ? -15.506 7.979 2.343 1.00 98.19 108 ASN A CA 1
ATOM 795 C C . ASN A 1 108 ? -14.719 6.822 2.961 1.00 98.19 108 ASN A C 1
ATOM 797 O O . ASN A 1 108 ? -15.213 6.048 3.790 1.00 98.19 108 ASN A O 1
ATOM 801 N N . PHE A 1 109 ? -13.479 6.699 2.516 1.00 97.69 109 PHE A N 1
ATOM 802 C CA . PHE A 1 109 ? -12.510 5.782 3.078 1.00 97.69 109 PHE A CA 1
ATOM 803 C C . PHE A 1 109 ? -11.947 6.327 4.390 1.00 97.69 109 PHE A C 1
ATOM 805 O O . PHE A 1 109 ? -11.893 7.536 4.597 1.00 97.69 109 PHE A O 1
ATOM 812 N N . LEU A 1 110 ? -11.534 5.428 5.281 1.00 97.56 110 LEU A N 1
ATOM 813 C CA . LEU A 1 110 ? -10.884 5.760 6.544 1.00 97.56 110 LEU A CA 1
ATOM 814 C C . LEU A 1 110 ? -9.399 5.408 6.486 1.00 97.56 110 LEU A C 1
ATOM 816 O O . LEU A 1 110 ? -9.016 4.363 5.953 1.00 97.56 110 LEU A O 1
ATOM 820 N N . VAL A 1 111 ? -8.589 6.286 7.067 1.00 96.88 111 VAL A N 1
ATOM 821 C CA . VAL A 1 111 ? -7.141 6.137 7.285 1.00 96.88 111 VAL A CA 1
ATOM 822 C C . VAL A 1 111 ? -6.833 6.383 8.763 1.00 96.88 111 VAL A C 1
ATOM 824 O O . VAL A 1 111 ? -7.687 6.902 9.483 1.00 96.88 111 VAL A O 1
ATOM 827 N N . THR A 1 112 ? -5.651 6.017 9.261 1.00 97.44 112 THR A N 1
ATOM 828 C CA . THR A 1 112 ? -5.268 6.375 10.641 1.00 97.44 112 THR A CA 1
ATOM 829 C C . THR A 1 112 ? -5.121 7.890 10.799 1.00 97.44 112 THR A C 1
ATOM 831 O O . THR A 1 112 ? -4.749 8.602 9.861 1.00 97.44 112 THR A O 1
ATOM 834 N N . SER A 1 113 ? -5.418 8.386 11.997 1.00 98.00 113 SER A N 1
ATOM 835 C CA . SER A 1 113 ? -5.257 9.783 12.401 1.00 98.00 113 SER A CA 1
ATOM 836 C C . SER A 1 113 ? -3.883 10.033 13.035 1.00 98.00 113 SER A C 1
ATOM 838 O O . SER A 1 113 ? -3.137 9.106 13.338 1.00 98.00 113 SER A O 1
ATOM 840 N N . THR A 1 114 ? -3.564 11.302 13.299 1.00 97.94 114 THR A N 1
ATOM 841 C CA . THR A 1 114 ? -2.446 11.677 14.177 1.00 97.94 114 THR A CA 1
ATOM 842 C C . THR A 1 114 ? -2.732 11.439 15.663 1.00 97.94 114 THR A C 1
ATOM 844 O O . THR A 1 114 ? -1.824 11.487 16.488 1.00 97.94 114 THR A O 1
ATOM 847 N N . THR A 1 115 ? -3.992 11.187 16.030 1.00 98.31 115 THR A N 1
ATOM 848 C CA . THR A 1 115 ? -4.383 10.806 17.395 1.00 98.31 115 THR A CA 1
ATOM 849 C C . THR A 1 115 ? -4.376 9.287 17.545 1.00 98.31 115 THR A C 1
ATOM 851 O O . THR A 1 115 ? -5.010 8.588 16.756 1.00 98.31 115 THR A O 1
ATOM 854 N N . ALA A 1 116 ? -3.691 8.784 18.576 1.00 98.38 116 ALA A N 1
ATOM 855 C CA . ALA A 1 116 ? -3.563 7.353 18.836 1.00 98.38 116 ALA A CA 1
ATOM 856 C C . ALA A 1 116 ? -4.930 6.655 18.928 1.00 98.38 116 ALA A C 1
ATOM 858 O O . ALA A 1 116 ? -5.846 7.147 19.588 1.00 98.38 116 ALA A O 1
ATOM 859 N N . GLY A 1 117 ? -5.064 5.514 18.245 1.00 98.00 117 GLY A N 1
ATOM 860 C CA . GLY A 1 117 ? -6.298 4.723 18.237 1.00 98.00 117 GLY A CA 1
ATOM 861 C C . GLY A 1 117 ? -7.460 5.383 17.488 1.00 98.00 117 GLY A C 1
ATOM 862 O O . GLY A 1 117 ? -8.601 4.953 17.637 1.00 98.00 117 GLY A O 1
ATOM 863 N N . ARG A 1 118 ? -7.229 6.449 16.712 1.00 98.38 118 ARG A N 1
ATOM 864 C CA . ARG A 1 118 ? -8.282 7.137 15.953 1.00 98.38 118 ARG A CA 1
ATOM 865 C C . ARG A 1 118 ? -8.075 6.987 14.454 1.00 98.38 118 ARG A C 1
ATOM 867 O O . ARG A 1 118 ? -6.954 7.025 13.952 1.00 98.38 118 ARG A O 1
ATOM 874 N N . ALA A 1 119 ? -9.182 6.896 13.735 1.00 98.38 119 ALA A N 1
ATOM 875 C CA . ALA A 1 119 ? -9.244 7.072 12.294 1.00 98.38 119 ALA A CA 1
ATOM 876 C C . ALA A 1 119 ? -9.504 8.539 11.915 1.00 98.38 119 ALA A C 1
ATOM 878 O O . ALA A 1 119 ? -9.954 9.337 12.737 1.00 98.38 119 ALA A O 1
ATOM 879 N N . ALA A 1 120 ? -9.262 8.890 10.660 1.00 98.31 120 ALA A N 1
ATOM 880 C CA . ALA A 1 120 ? -9.648 10.152 10.041 1.00 98.31 120 ALA A CA 1
ATOM 881 C C . ALA A 1 120 ? -10.295 9.883 8.671 1.00 98.31 120 ALA A C 1
ATOM 883 O O . ALA A 1 120 ? -10.158 8.791 8.109 1.00 98.31 120 ALA A O 1
ATOM 884 N N . ASP A 1 121 ? -11.006 10.877 8.136 1.00 98.25 121 ASP A N 1
ATOM 885 C CA . ASP A 1 121 ? -11.551 10.823 6.778 1.00 98.25 121 ASP A CA 1
ATOM 886 C C . ASP A 1 121 ? -10.415 10.851 5.744 1.00 98.25 121 ASP A C 1
ATOM 888 O O . ASP A 1 121 ? -9.601 11.774 5.716 1.00 98.25 121 ASP A O 1
ATOM 892 N N . GLY A 1 122 ? -10.347 9.813 4.915 1.00 96.31 122 GLY A N 1
ATOM 893 C CA . GLY A 1 122 ? -9.372 9.651 3.836 1.00 96.31 122 GLY A CA 1
ATOM 894 C C . GLY A 1 122 ? -9.894 10.074 2.460 1.00 96.31 122 GLY A C 1
ATOM 895 O O . GLY A 1 122 ? -9.205 9.867 1.464 1.00 96.31 122 GLY A O 1
ATOM 896 N N . GLY A 1 123 ? -11.099 10.645 2.378 1.00 96.44 123 GLY A N 1
ATOM 897 C CA . GLY A 1 123 ? -11.730 11.071 1.133 1.00 96.44 123 GLY A CA 1
ATOM 898 C C . GLY A 1 123 ? -12.430 9.953 0.353 1.00 96.44 123 GLY A C 1
ATOM 899 O O . GLY A 1 123 ? -12.637 8.834 0.824 1.00 96.44 123 GLY A O 1
ATOM 900 N N . THR A 1 124 ? -12.847 10.279 -0.871 1.00 95.69 124 THR A N 1
ATOM 901 C CA . THR A 1 124 ? -13.625 9.385 -1.749 1.00 95.69 124 THR A CA 1
ATOM 902 C C . THR A 1 124 ? -12.765 8.396 -2.535 1.00 95.69 124 THR A C 1
ATOM 904 O O . THR A 1 124 ? -13.269 7.361 -2.970 1.00 95.69 124 THR A O 1
ATOM 907 N N . LEU A 1 125 ? -11.481 8.702 -2.735 1.00 90.38 125 LEU A N 1
ATOM 908 C CA . LEU A 1 125 ? -10.533 7.851 -3.451 1.00 90.38 125 LEU A CA 1
ATOM 909 C C . LEU A 1 125 ? -9.802 6.940 -2.467 1.00 90.38 125 LEU A C 1
ATOM 911 O O . LEU A 1 125 ? -9.388 7.370 -1.395 1.00 90.38 125 LEU A O 1
ATOM 915 N N . ARG A 1 126 ? -9.624 5.672 -2.842 1.00 89.50 126 ARG A N 1
ATOM 916 C CA . ARG A 1 126 ? -8.895 4.710 -2.013 1.00 89.50 126 ARG A CA 1
ATOM 917 C C . ARG A 1 126 ? -7.398 5.032 -2.047 1.00 89.50 126 ARG A C 1
ATOM 919 O O . ARG A 1 126 ? -6.789 4.962 -3.113 1.00 89.50 126 ARG A O 1
ATOM 926 N N . ALA A 1 127 ? -6.814 5.351 -0.896 1.00 86.06 127 ALA A N 1
ATOM 927 C CA . ALA A 1 127 ? -5.373 5.538 -0.728 1.00 86.06 127 ALA A CA 1
ATOM 928 C C . ALA A 1 127 ? -4.701 4.232 -0.258 1.00 86.06 127 ALA A C 1
ATOM 930 O O . ALA A 1 127 ? -5.381 3.280 0.129 1.00 86.06 127 ALA A O 1
ATOM 931 N N . SER A 1 128 ? -3.363 4.167 -0.275 1.00 81.75 128 SER A N 1
ATOM 932 C CA . SER A 1 128 ? -2.628 2.949 0.114 1.00 81.75 128 SER A CA 1
ATOM 933 C C . SER A 1 128 ? -2.741 2.591 1.604 1.00 81.75 128 SER A C 1
ATOM 935 O O . SER A 1 128 ? -2.611 1.421 1.939 1.00 81.75 128 SER A O 1
ATOM 937 N N . ALA A 1 129 ? -3.097 3.550 2.465 1.00 90.31 129 ALA A N 1
ATOM 938 C CA . ALA A 1 129 ? -3.323 3.352 3.904 1.00 90.31 129 ALA A CA 1
ATOM 939 C C . ALA A 1 129 ? -4.804 3.202 4.300 1.00 90.31 129 ALA A C 1
ATOM 941 O O . ALA A 1 129 ? -5.175 3.310 5.470 1.00 90.31 129 ALA A O 1
ATOM 942 N N . THR A 1 130 ? -5.692 3.036 3.320 1.00 94.25 130 THR A N 1
ATOM 943 C CA . THR A 1 130 ? -7.115 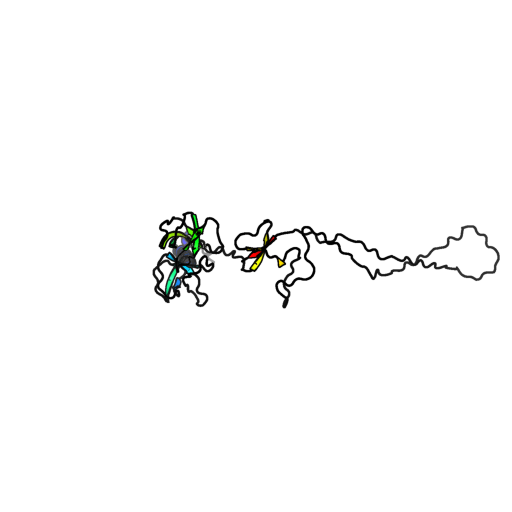2.866 3.597 1.00 94.25 130 THR A CA 1
ATOM 944 C C . THR A 1 130 ? -7.392 1.488 4.188 1.00 94.25 130 THR A C 1
ATOM 946 O O . THR A 1 130 ? -7.146 0.477 3.530 1.00 94.25 130 THR A O 1
ATOM 949 N N . PHE A 1 131 ? -8.018 1.454 5.365 1.00 95.88 131 PHE A N 1
ATOM 950 C CA . PHE A 1 131 ? -8.364 0.205 6.055 1.00 95.88 131 PHE A CA 1
ATOM 951 C C . PHE A 1 131 ? -9.877 -0.041 6.176 1.00 95.88 131 PHE A C 1
ATOM 953 O O . PHE A 1 131 ? -10.305 -1.160 6.448 1.00 95.88 131 PHE A O 1
ATOM 960 N N . ALA A 1 132 ? -10.716 0.979 5.973 1.00 97.06 132 ALA A N 1
ATOM 961 C CA . ALA A 1 132 ? -12.166 0.836 6.095 1.00 97.06 132 ALA A CA 1
ATOM 962 C C . ALA A 1 132 ? -12.936 1.842 5.231 1.00 97.06 132 ALA A C 1
ATOM 964 O O . ALA A 1 132 ? -12.366 2.794 4.694 1.00 97.06 132 ALA A O 1
ATOM 965 N N . ARG A 1 133 ? -14.253 1.643 5.112 1.00 97.75 133 ARG A N 1
ATOM 966 C CA . ARG A 1 133 ? -15.188 2.586 4.484 1.00 97.75 133 ARG A CA 1
ATOM 967 C C . ARG A 1 133 ? -16.293 2.977 5.460 1.00 97.75 133 ARG A C 1
ATOM 969 O O . ARG A 1 133 ? -16.975 2.105 5.995 1.00 97.75 133 ARG A O 1
ATOM 976 N N . ALA A 1 134 ? -16.491 4.276 5.667 1.00 98.44 134 ALA A N 1
ATOM 977 C CA . ALA A 1 134 ? -17.482 4.795 6.602 1.00 98.44 134 ALA A CA 1
ATOM 978 C C . ALA A 1 134 ? -18.918 4.510 6.123 1.00 98.44 134 ALA A C 1
ATOM 980 O O . ALA A 1 134 ? -19.295 4.846 5.000 1.00 98.44 134 ALA A O 1
ATOM 981 N N . LEU A 1 135 ? -19.741 3.924 6.992 1.00 98.38 135 LEU A N 1
ATOM 982 C CA . LEU A 1 135 ? -21.169 3.660 6.769 1.00 98.38 135 LEU A CA 1
ATOM 983 C C . LEU A 1 135 ? -22.059 4.727 7.422 1.00 98.38 135 LEU A C 1
ATOM 985 O O . LEU A 1 135 ? -23.199 4.941 7.006 1.00 98.38 135 LEU A O 1
ATOM 989 N N . THR A 1 136 ? -21.538 5.452 8.408 1.00 98.69 136 THR A N 1
ATOM 990 C CA . THR A 1 136 ? -22.177 6.628 9.011 1.00 98.69 136 THR A CA 1
ATOM 991 C C . THR A 1 136 ? -21.254 7.838 8.937 1.00 98.69 136 THR A C 1
ATOM 993 O O . THR A 1 136 ? -20.041 7.696 8.829 1.00 98.69 136 THR A O 1
ATOM 996 N N . SER A 1 137 ? -21.834 9.037 8.970 1.00 98.44 137 SER A N 1
ATOM 997 C CA . SER A 1 137 ? -21.086 10.291 9.068 1.00 98.44 137 SER A CA 1
ATOM 998 C C . SER A 1 137 ? -20.884 10.699 10.525 1.00 98.44 137 SER A C 1
ATOM 1000 O O . SER A 1 137 ? -21.723 10.394 11.371 1.00 98.44 137 SER A O 1
ATOM 1002 N N . TYR A 1 138 ? -19.834 11.466 10.788 1.00 98.56 138 TYR A N 1
ATOM 1003 C CA . TYR A 1 138 ? -19.612 12.169 12.048 1.00 98.56 138 TYR A CA 1
ATOM 1004 C C . TYR A 1 138 ? -19.175 13.606 11.739 1.00 98.56 138 TYR A C 1
ATOM 1006 O O . TYR A 1 138 ? -18.256 13.816 10.957 1.00 98.56 138 TYR A O 1
ATOM 1014 N N . SER A 1 139 ? -19.844 14.606 12.312 1.00 98.06 139 SER A N 1
ATOM 1015 C CA . SER A 1 139 ? -19.627 16.027 11.985 1.00 98.06 139 SER A CA 1
ATOM 1016 C C . SER A 1 139 ? -19.274 16.882 13.206 1.00 98.06 139 SER A C 1
ATOM 1018 O O . SER A 1 139 ? -19.523 18.085 13.210 1.00 98.06 139 SER A O 1
ATOM 1020 N N . GLY A 1 140 ? -18.759 16.263 14.273 1.00 97.12 140 GLY A N 1
ATOM 1021 C CA . GLY A 1 140 ? -18.470 16.947 15.537 1.00 97.12 140 GLY A CA 1
ATOM 1022 C C . GLY A 1 140 ? -17.111 17.653 15.597 1.00 97.12 140 GLY A C 1
ATOM 1023 O O . GLY A 1 140 ? -16.823 18.309 16.591 1.00 97.12 140 GLY A O 1
ATOM 1024 N N . GLY A 1 141 ? -16.248 17.509 14.584 1.00 96.00 141 GLY A N 1
ATOM 1025 C CA . GLY A 1 141 ? -14.910 18.119 14.524 1.00 96.00 141 GLY A CA 1
ATOM 1026 C C . GLY A 1 141 ? -13.868 17.576 15.518 1.00 96.00 141 GLY A C 1
ATOM 1027 O O . GLY A 1 141 ? -12.676 17.793 15.315 1.00 96.00 141 GLY A O 1
ATOM 1028 N N . GLY A 1 142 ? -14.289 16.858 16.564 1.00 97.44 142 GLY A N 1
ATOM 1029 C CA . GLY A 1 142 ? -13.436 16.279 17.606 1.00 97.44 142 GLY A CA 1
ATOM 1030 C C . GLY A 1 142 ? -13.364 14.752 17.562 1.00 97.44 142 GLY A C 1
ATOM 1031 O O . GLY A 1 142 ? -13.409 14.147 16.493 1.00 97.44 142 GLY A O 1
ATOM 1032 N N . ALA A 1 143 ? -13.251 14.127 18.735 1.00 98.25 143 ALA A N 1
ATOM 1033 C CA . ALA A 1 143 ? -13.330 12.676 18.867 1.00 98.25 143 ALA A CA 1
ATOM 1034 C C . ALA A 1 143 ? -14.780 12.198 18.692 1.00 98.25 143 ALA A C 1
ATOM 1036 O O . ALA A 1 143 ? -15.710 12.816 19.213 1.00 98.25 143 ALA A O 1
ATOM 1037 N N . GLY A 1 144 ? -14.984 11.104 17.967 1.00 98.44 144 GLY A N 1
ATOM 1038 C CA . GLY A 1 144 ? -16.306 10.527 17.730 1.00 98.44 144 GLY A CA 1
ATOM 1039 C C . GLY A 1 144 ? -16.232 9.064 17.325 1.00 98.44 144 GLY A C 1
ATOM 1040 O O . GLY A 1 144 ? -15.169 8.448 17.383 1.00 98.44 144 GLY A O 1
ATOM 1041 N N . THR A 1 145 ? -17.360 8.514 16.885 1.00 98.56 145 THR A N 1
ATOM 1042 C CA . THR A 1 145 ? -17.445 7.150 16.359 1.00 98.56 145 THR A CA 1
ATOM 1043 C C . THR A 1 145 ? -18.249 7.107 15.068 1.00 98.56 145 THR A C 1
ATOM 1045 O O . THR A 1 145 ? -19.147 7.919 14.838 1.00 98.56 145 THR A O 1
ATOM 1048 N N . VAL A 1 146 ? -17.925 6.138 14.217 1.00 98.69 146 VAL A N 1
ATOM 1049 C CA . VAL A 1 146 ? -18.704 5.788 13.026 1.00 98.69 146 VAL A CA 1
ATOM 1050 C C . VAL A 1 146 ? -18.810 4.273 12.911 1.00 98.69 146 VAL A C 1
ATOM 1052 O O . VAL A 1 146 ? -17.903 3.558 13.324 1.00 98.69 146 VAL A O 1
ATOM 1055 N N . TYR A 1 147 ? -19.883 3.774 12.303 1.00 98.38 147 TYR A N 1
ATOM 1056 C CA . TYR A 1 147 ? -19.877 2.411 11.778 1.00 98.38 147 TYR A CA 1
ATOM 1057 C C . TYR A 1 147 ? -19.075 2.394 10.481 1.00 98.38 147 TYR A C 1
ATOM 1059 O O . TYR A 1 147 ? -19.269 3.264 9.627 1.00 98.38 147 TYR A O 1
ATOM 1067 N N . ALA A 1 148 ? -18.200 1.409 10.310 1.00 98.25 148 ALA A N 1
ATOM 1068 C CA . ALA A 1 148 ? -17.400 1.254 9.105 1.00 98.25 148 ALA A CA 1
ATOM 1069 C C . ALA A 1 148 ? -17.318 -0.211 8.674 1.00 98.25 148 ALA A C 1
ATOM 1071 O O . ALA A 1 148 ? -17.294 -1.113 9.507 1.00 98.25 148 ALA A O 1
ATOM 1072 N N . LEU A 1 149 ? -17.256 -0.432 7.362 1.00 97.31 149 LEU A N 1
ATOM 1073 C CA . LEU A 1 149 ? -16.903 -1.723 6.785 1.00 97.31 149 LEU A CA 1
ATOM 1074 C C . LEU A 1 149 ? -15.377 -1.817 6.724 1.00 97.31 149 LEU A C 1
ATOM 1076 O O . LEU A 1 149 ? -14.755 -1.068 5.965 1.00 97.31 149 LEU A O 1
ATOM 1080 N N . LEU A 1 150 ? -14.790 -2.719 7.506 1.00 96.38 150 LEU A N 1
ATOM 1081 C CA . LEU A 1 150 ? -13.373 -3.052 7.429 1.00 96.38 150 LEU A CA 1
ATOM 1082 C C . LEU A 1 150 ? -13.073 -3.714 6.089 1.00 96.38 150 LEU A C 1
ATOM 1084 O O . LEU A 1 150 ? -13.769 -4.631 5.646 1.00 96.38 150 LEU A O 1
ATOM 1088 N N . LEU A 1 151 ? -12.029 -3.217 5.442 1.00 93.56 151 LEU A N 1
ATOM 1089 C CA . LEU A 1 151 ? -11.530 -3.723 4.180 1.00 93.56 151 LEU A CA 1
ATOM 1090 C C . LEU A 1 151 ? -10.220 -4.436 4.512 1.00 93.56 151 LEU A C 1
ATOM 1092 O O . LEU A 1 151 ? -9.218 -3.734 4.671 1.00 93.56 151 LEU A O 1
ATOM 1096 N N . PRO A 1 152 ? -10.202 -5.781 4.642 1.00 83.38 152 PRO A N 1
ATOM 1097 C CA . PRO A 1 152 ? -8.956 -6.500 4.882 1.00 83.38 152 PRO A CA 1
ATOM 1098 C C . PRO A 1 152 ? -7.956 -6.041 3.824 1.00 83.38 152 PRO A C 1
ATOM 1100 O O . PRO A 1 152 ? -8.321 -5.937 2.643 1.00 83.38 152 PRO A O 1
ATOM 1103 N N . GLY A 1 153 ? -6.768 -5.629 4.285 1.00 69.75 153 GLY A N 1
ATOM 1104 C CA . GLY A 1 153 ? -5.817 -4.843 3.504 1.00 69.75 153 GLY A CA 1
ATOM 1105 C C . GLY A 1 153 ? -5.745 -5.361 2.075 1.00 69.75 153 GLY A C 1
ATOM 1106 O O . GLY A 1 153 ? -5.543 -6.555 1.855 1.00 69.75 153 GLY A O 1
ATOM 1107 N N . SER A 1 154 ? -5.986 -4.493 1.086 1.00 55.00 154 SER A N 1
ATOM 1108 C CA . SER A 1 154 ? -5.837 -4.889 -0.313 1.00 55.00 154 SER A CA 1
ATOM 1109 C C . SER A 1 154 ? -4.360 -5.160 -0.550 1.00 55.00 154 SER A C 1
ATOM 1111 O O . SER A 1 154 ? -3.619 -4.246 -0.902 1.00 55.00 154 SER A O 1
ATOM 1113 N N . GLY A 1 155 ? -3.949 -6.409 -0.328 1.00 46.94 155 GLY A N 1
ATOM 1114 C CA . GLY A 1 155 ? -2.596 -6.949 -0.451 1.00 46.94 155 GLY A CA 1
ATOM 1115 C C . GLY A 1 155 ? -2.035 -6.934 -1.872 1.00 46.94 155 GLY A C 1
ATOM 1116 O O . GLY A 1 155 ? -1.243 -7.789 -2.235 1.00 46.94 155 GLY A O 1
ATOM 1117 N N . GLY A 1 156 ? -2.423 -5.952 -2.681 1.00 52.94 156 GLY A N 1
ATOM 1118 C CA . GLY A 1 156 ? -1.665 -5.500 -3.836 1.00 52.94 156 GLY A CA 1
ATOM 1119 C C . GLY A 1 156 ? -0.829 -4.275 -3.478 1.00 52.94 156 GLY A C 1
ATOM 1120 O O . GLY A 1 156 ? -0.745 -3.357 -4.291 1.00 52.94 156 GLY A O 1
ATOM 1121 N N . ALA A 1 157 ? -0.282 -4.209 -2.256 1.00 67.94 157 ALA A N 1
ATOM 1122 C CA . ALA A 1 157 ? 0.680 -3.178 -1.899 1.00 67.94 157 ALA A CA 1
ATOM 1123 C C . ALA A 1 157 ? 1.888 -3.363 -2.814 1.00 67.94 157 ALA A C 1
ATOM 1125 O O . ALA A 1 157 ? 2.731 -4.236 -2.618 1.00 67.94 157 ALA A O 1
ATOM 1126 N N . VAL A 1 158 ? 1.917 -2.566 -3.875 1.00 80.62 158 VAL A N 1
ATOM 1127 C CA . VAL A 1 158 ? 3.104 -2.385 -4.686 1.00 80.62 158 VAL A CA 1
ATOM 1128 C C . VAL A 1 158 ? 4.249 -2.067 -3.719 1.00 80.62 158 VAL A C 1
ATOM 1130 O O . VAL A 1 158 ? 4.131 -1.085 -2.980 1.00 80.62 158 VAL A O 1
ATOM 1133 N N . PRO A 1 159 ? 5.332 -2.867 -3.688 1.00 84.44 159 PRO A N 1
ATOM 1134 C CA . PRO A 1 159 ? 6.439 -2.611 -2.784 1.00 84.44 159 PRO A CA 1
ATOM 1135 C C . PRO A 1 159 ? 6.958 -1.187 -2.961 1.00 84.44 159 PRO A C 1
ATOM 1137 O O . PRO A 1 159 ? 7.067 -0.692 -4.090 1.00 84.44 159 PRO A O 1
ATOM 1140 N N . LYS A 1 160 ? 7.308 -0.528 -1.853 1.00 85.31 160 LYS A N 1
ATOM 1141 C CA . LYS A 1 160 ? 7.968 0.779 -1.898 1.00 85.31 160 LYS A CA 1
ATOM 1142 C C . LYS A 1 160 ? 9.185 0.707 -2.820 1.00 85.31 160 LYS A C 1
ATOM 1144 O O . LYS A 1 160 ? 9.948 -0.255 -2.777 1.00 85.31 160 LYS A O 1
ATOM 1149 N N . ASN A 1 161 ? 9.375 1.735 -3.643 1.00 91.88 161 ASN A N 1
ATOM 1150 C CA . ASN A 1 161 ? 10.378 1.790 -4.709 1.00 91.88 161 ASN A CA 1
ATOM 1151 C C . ASN A 1 161 ? 10.187 0.813 -5.887 1.00 91.88 161 ASN A C 1
ATOM 1153 O O . ASN A 1 161 ? 11.043 0.790 -6.771 1.00 91.88 161 ASN A O 1
ATOM 1157 N N . GLY A 1 162 ? 9.087 0.060 -5.958 1.00 93.62 162 GLY A N 1
ATOM 1158 C CA . GLY A 1 162 ? 8.738 -0.698 -7.158 1.00 93.62 162 GLY A CA 1
ATOM 1159 C C . GLY A 1 162 ? 8.557 0.240 -8.355 1.00 93.62 162 GLY A C 1
ATOM 1160 O O . GLY A 1 162 ? 7.904 1.280 -8.224 1.00 93.62 162 GLY A O 1
ATOM 1161 N N . VAL A 1 163 ? 9.151 -0.116 -9.497 1.00 96.31 163 VAL A N 1
ATOM 1162 C CA . VAL A 1 163 ? 9.079 0.654 -10.748 1.00 96.31 163 VAL A CA 1
ATOM 1163 C C . VAL A 1 163 ? 8.084 -0.003 -11.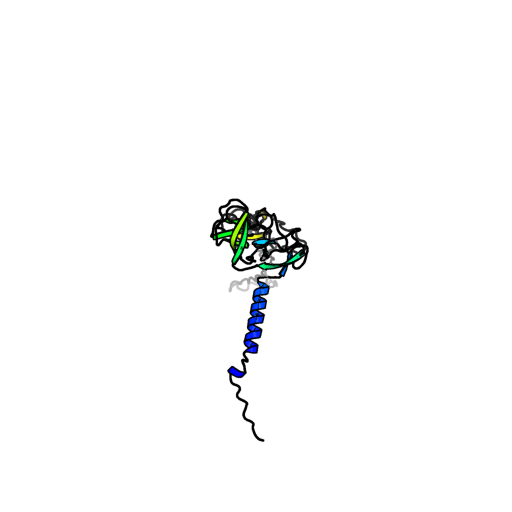701 1.00 96.31 163 VAL A C 1
ATOM 1165 O O . VAL A 1 163 ? 8.164 -1.203 -11.952 1.00 96.31 163 VAL A O 1
ATOM 1168 N N . PHE A 1 164 ? 7.171 0.796 -12.246 1.00 95.75 164 PHE A N 1
ATOM 1169 C CA . PHE A 1 164 ? 6.106 0.384 -13.160 1.00 95.75 164 PHE A CA 1
ATOM 1170 C C . PHE A 1 164 ? 6.095 1.284 -14.385 1.00 95.75 164 PHE A C 1
ATOM 1172 O O . PHE A 1 164 ? 6.602 2.404 -14.349 1.00 95.75 164 PHE A O 1
ATOM 1179 N N . TYR A 1 165 ? 5.468 0.807 -15.452 1.00 97.12 165 TYR A N 1
ATOM 1180 C CA . TYR A 1 165 ? 5.195 1.597 -16.643 1.00 97.12 165 TYR A CA 1
ATOM 1181 C C . TYR A 1 165 ? 3.704 1.870 -16.733 1.00 97.12 165 TYR A C 1
ATOM 1183 O O . TYR A 1 165 ? 2.907 0.941 -16.615 1.00 97.12 165 TYR A O 1
ATOM 1191 N N . THR A 1 166 ? 3.338 3.128 -16.951 1.00 97.00 166 THR A N 1
ATOM 1192 C CA . THR A 1 166 ? 1.955 3.529 -17.218 1.00 97.00 166 THR A CA 1
ATOM 1193 C C . THR A 1 166 ? 1.829 4.154 -18.606 1.00 97.00 166 THR A C 1
ATOM 1195 O O . THR A 1 166 ? 2.779 4.734 -19.140 1.00 97.00 166 THR A O 1
ATOM 1198 N N . THR A 1 167 ? 0.642 4.009 -19.193 1.00 97.06 167 THR A N 1
ATOM 1199 C CA . THR A 1 167 ? 0.205 4.730 -20.395 1.00 97.06 167 THR A CA 1
ATOM 1200 C C . THR A 1 167 ? -0.328 6.126 -20.073 1.00 97.06 167 THR A C 1
ATOM 1202 O O . THR A 1 167 ? -0.594 6.897 -20.992 1.00 97.06 167 THR A O 1
ATOM 1205 N N . ASP A 1 168 ? -0.505 6.456 -18.791 1.00 95.88 168 ASP A N 1
ATOM 1206 C CA . ASP A 1 168 ? -0.959 7.776 -18.364 1.00 95.88 168 ASP A CA 1
ATOM 1207 C C . ASP A 1 168 ? 0.106 8.840 -18.651 1.00 95.88 168 ASP A C 1
ATOM 1209 O O . ASP A 1 168 ? 1.304 8.631 -18.449 1.00 95.88 168 ASP A O 1
ATOM 1213 N N . SER A 1 169 ? -0.334 10.028 -19.065 1.00 93.44 169 SER A N 1
ATOM 1214 C CA . SER A 1 169 ? 0.553 11.171 -19.317 1.00 93.44 169 SER A CA 1
ATOM 1215 C C . SER A 1 169 ? 1.034 11.871 -18.039 1.00 93.44 169 SER A C 1
ATOM 1217 O O . SER A 1 169 ? 1.852 12.785 -18.110 1.00 93.44 169 SER A O 1
ATOM 1219 N N . SER A 1 170 ? 0.505 11.489 -16.874 1.00 95.38 170 SER A N 1
ATOM 1220 C CA . SER A 1 170 ? 0.806 12.089 -15.572 1.00 95.38 170 SER A CA 1
ATOM 1221 C C . SER A 1 170 ? 1.038 11.018 -14.514 1.00 95.38 170 SER A C 1
ATOM 1223 O O . SER A 1 170 ? 0.415 9.960 -14.555 1.00 95.38 170 SER A O 1
ATOM 1225 N N . VAL A 1 171 ? 1.888 11.317 -13.531 1.00 95.31 171 VAL A N 1
ATOM 1226 C CA . VAL A 1 171 ? 2.198 10.399 -12.428 1.00 95.31 171 VAL A CA 1
ATOM 1227 C C . VAL A 1 171 ? 0.970 10.230 -11.519 1.00 95.31 171 VAL A C 1
ATOM 1229 O O . VAL A 1 171 ? 0.498 11.230 -10.970 1.00 95.31 171 VAL A O 1
ATOM 1232 N N . PRO A 1 172 ? 0.456 9.001 -11.317 1.00 90.50 172 PRO A N 1
ATOM 1233 C CA . PRO A 1 172 ? -0.653 8.762 -10.396 1.00 90.50 172 PRO A CA 1
ATOM 1234 C C . PRO A 1 172 ? -0.306 9.114 -8.942 1.00 90.50 172 PRO A C 1
ATOM 1236 O O . PRO A 1 172 ? 0.853 9.049 -8.524 1.00 90.50 172 PRO A O 1
ATOM 1239 N N . ALA A 1 173 ? -1.321 9.435 -8.136 1.00 83.44 173 ALA A N 1
ATOM 1240 C CA . ALA A 1 173 ? -1.138 9.715 -6.713 1.00 83.44 173 ALA A CA 1
ATOM 1241 C C . ALA A 1 173 ? -0.471 8.534 -5.980 1.00 83.44 173 ALA A C 1
ATOM 1243 O O . ALA A 1 173 ? -0.794 7.369 -6.213 1.00 83.44 173 ALA A O 1
ATOM 1244 N N . GLY A 1 174 ? 0.465 8.840 -5.077 1.00 83.44 174 GLY A N 1
ATOM 1245 C CA . GLY A 1 174 ? 1.248 7.831 -4.355 1.00 83.44 174 GLY A CA 1
ATOM 1246 C C . GLY A 1 174 ? 2.453 7.279 -5.127 1.00 83.44 174 GLY A C 1
ATOM 1247 O O . GLY A 1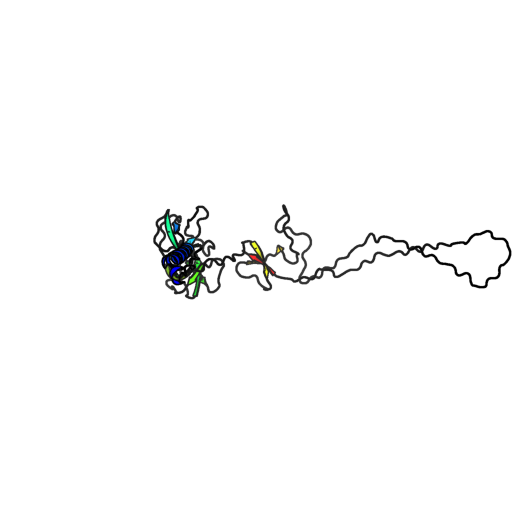 174 ? 3.119 6.383 -4.611 1.00 83.44 174 GLY A O 1
ATOM 1248 N N . TYR A 1 175 ? 2.746 7.813 -6.315 1.00 93.62 175 TYR A N 1
ATOM 1249 C CA . TYR A 1 175 ? 3.936 7.504 -7.102 1.00 93.62 175 TYR A CA 1
ATOM 1250 C C . TYR A 1 175 ? 4.751 8.772 -7.384 1.00 93.62 175 TYR A C 1
ATOM 1252 O O . TYR A 1 175 ? 4.270 9.897 -7.264 1.00 93.62 175 TYR A O 1
ATOM 1260 N N . THR A 1 176 ? 6.002 8.578 -7.780 1.00 96.38 176 THR A N 1
ATOM 1261 C CA . THR A 1 176 ? 6.892 9.602 -8.338 1.00 96.38 176 THR A CA 1
ATOM 1262 C C . THR A 1 176 ? 7.383 9.137 -9.696 1.00 96.38 176 THR A C 1
ATOM 1264 O O . THR A 1 176 ? 7.467 7.939 -9.949 1.00 96.38 176 THR A O 1
ATOM 1267 N N . GLU A 1 177 ? 7.712 10.051 -10.600 1.00 97.62 177 GLU A N 1
ATOM 1268 C CA . GLU A 1 177 ? 8.328 9.635 -11.855 1.00 97.62 177 GLU A CA 1
ATOM 1269 C C . GLU A 1 177 ? 9.722 9.043 -11.612 1.00 97.62 177 GLU A C 1
ATOM 1271 O O . GLU A 1 177 ? 10.549 9.622 -10.902 1.00 97.62 177 GLU A O 1
ATOM 1276 N N . TYR A 1 178 ? 10.015 7.910 -12.248 1.00 97.62 178 TYR A N 1
ATOM 1277 C CA . TYR A 1 178 ? 11.335 7.298 -12.217 1.00 97.62 178 TYR A CA 1
ATOM 1278 C C . TYR A 1 178 ? 12.203 7.817 -13.367 1.00 97.62 178 TYR A C 1
ATOM 1280 O O . TYR A 1 178 ? 12.439 7.145 -14.372 1.00 97.62 178 TYR A O 1
ATOM 1288 N N . THR A 1 179 ? 12.697 9.046 -13.212 1.00 97.44 179 THR A N 1
ATOM 1289 C CA . THR A 1 179 ? 13.425 9.781 -14.263 1.00 97.44 179 THR A CA 1
ATOM 1290 C C . THR A 1 179 ? 14.686 9.074 -14.763 1.00 97.44 179 THR A C 1
ATOM 1292 O O . THR A 1 179 ? 15.067 9.260 -15.917 1.00 97.44 179 THR A O 1
ATOM 1295 N N . ALA A 1 180 ? 15.301 8.216 -13.944 1.00 96.56 180 ALA A N 1
ATOM 1296 C CA . ALA A 1 180 ? 16.465 7.419 -14.328 1.00 96.56 180 ALA A CA 1
ATOM 1297 C C . ALA A 1 180 ? 16.181 6.438 -15.483 1.00 96.56 180 ALA A C 1
ATOM 1299 O O . ALA A 1 180 ? 17.107 6.094 -16.211 1.00 96.56 180 ALA A O 1
ATOM 1300 N N . ALA A 1 181 ? 14.925 6.018 -15.686 1.00 97.19 181 ALA A N 1
ATOM 1301 C CA . ALA A 1 181 ? 14.531 5.121 -16.775 1.00 97.19 181 ALA A CA 1
ATOM 1302 C C . ALA A 1 181 ? 14.204 5.839 -18.098 1.00 97.19 181 ALA A C 1
ATOM 1304 O O . ALA A 1 181 ? 14.041 5.178 -19.125 1.00 97.19 181 ALA A O 1
ATOM 1305 N N . ARG A 1 182 ? 14.107 7.177 -18.115 1.00 97.31 182 ARG A N 1
ATOM 1306 C CA . ARG A 1 182 ? 13.722 7.930 -19.321 1.00 97.31 182 ARG A CA 1
ATOM 1307 C C . ARG A 1 182 ? 14.674 7.644 -20.480 1.00 97.31 182 ARG A C 1
ATOM 1309 O O . ARG A 1 182 ? 15.880 7.845 -20.358 1.00 97.31 182 ARG A O 1
ATOM 1316 N N . GLY A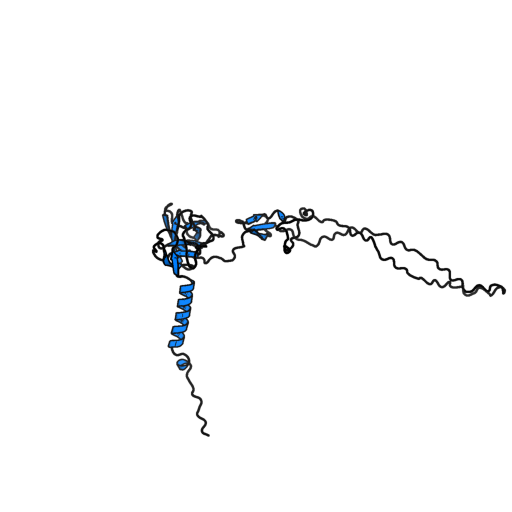 1 183 ? 14.113 7.205 -21.609 1.00 96.31 183 GLY A N 1
ATOM 1317 C CA . GLY A 1 183 ? 14.868 6.947 -22.836 1.00 96.31 183 GLY A CA 1
ATOM 1318 C C . GLY A 1 183 ? 15.884 5.808 -22.721 1.00 96.31 183 GLY A C 1
ATOM 1319 O O . GLY A 1 183 ? 16.846 5.776 -23.486 1.00 96.31 183 GLY A O 1
ATOM 1320 N N . ARG A 1 184 ? 15.736 4.902 -21.749 1.00 96.19 184 ARG A N 1
ATOM 1321 C CA . ARG A 1 184 ? 16.684 3.807 -21.517 1.00 96.19 184 ARG A CA 1
ATOM 1322 C C . ARG A 1 184 ? 15.994 2.455 -21.587 1.00 96.19 184 ARG A C 1
ATOM 1324 O O . ARG A 1 184 ? 14.825 2.315 -21.245 1.00 96.19 184 ARG A O 1
ATOM 1331 N N . MET A 1 185 ? 16.759 1.449 -21.998 1.00 93.94 185 MET A N 1
ATOM 1332 C CA . MET A 1 185 ? 16.360 0.053 -21.875 1.00 93.94 185 MET A CA 1
ATOM 1333 C C . MET A 1 185 ? 16.642 -0.420 -20.449 1.00 93.94 185 MET A C 1
ATOM 1335 O O . MET A 1 185 ? 17.740 -0.203 -19.933 1.00 93.94 185 MET A O 1
ATOM 1339 N N . ILE A 1 186 ? 15.664 -1.066 -19.817 1.00 95.56 186 ILE A N 1
ATOM 1340 C CA . ILE A 1 186 ? 15.857 -1.666 -18.496 1.00 95.56 186 ILE A CA 1
ATOM 1341 C C . ILE A 1 186 ? 16.465 -3.049 -18.637 1.00 95.56 186 ILE A C 1
ATOM 1343 O O . ILE A 1 186 ? 16.057 -3.841 -19.483 1.00 95.56 186 ILE A O 1
ATOM 1347 N N . VAL A 1 187 ? 17.417 -3.333 -17.757 1.00 95.31 187 VAL A N 1
ATOM 1348 C CA . VAL A 1 187 ? 18.053 -4.637 -17.610 1.00 95.31 187 VAL A CA 1
ATOM 1349 C C . VAL A 1 187 ? 17.918 -5.095 -16.162 1.00 95.31 187 VAL A C 1
ATOM 1351 O O . VAL A 1 187 ? 17.844 -4.272 -15.247 1.00 95.31 187 VAL A O 1
ATOM 1354 N N . GLY A 1 188 ? 17.865 -6.410 -15.946 1.00 95.75 188 GLY A N 1
ATOM 1355 C CA . GLY A 1 188 ? 17.907 -6.972 -14.598 1.00 95.75 188 GLY A CA 1
ATOM 1356 C C . GLY A 1 188 ? 19.231 -6.639 -13.906 1.00 95.75 188 GLY A C 1
ATOM 1357 O O . GLY A 1 188 ? 20.271 -6.564 -14.560 1.00 95.75 188 GLY A O 1
ATOM 1358 N N . LEU A 1 189 ? 19.199 -6.441 -12.586 1.00 96.00 189 LEU A N 1
ATOM 1359 C CA . LEU A 1 189 ? 20.405 -6.196 -11.797 1.00 96.00 189 LEU A CA 1
ATOM 1360 C C . LEU A 1 189 ? 21.211 -7.504 -11.669 1.00 96.00 189 LEU A C 1
ATOM 1362 O O . LEU A 1 189 ? 20.711 -8.447 -11.050 1.00 96.00 189 LEU A O 1
ATOM 1366 N N . PRO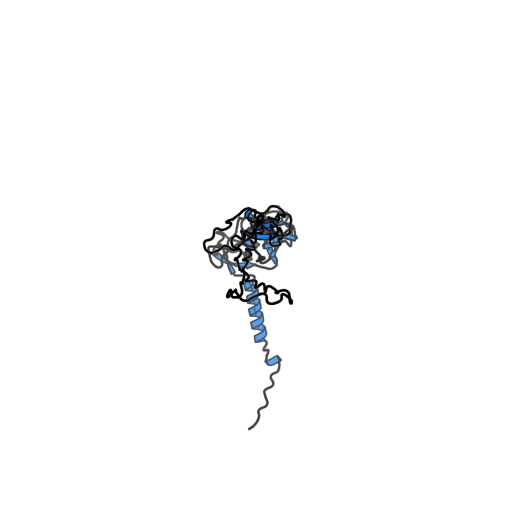 A 1 190 ? 22.438 -7.598 -12.215 1.00 96.50 190 PRO 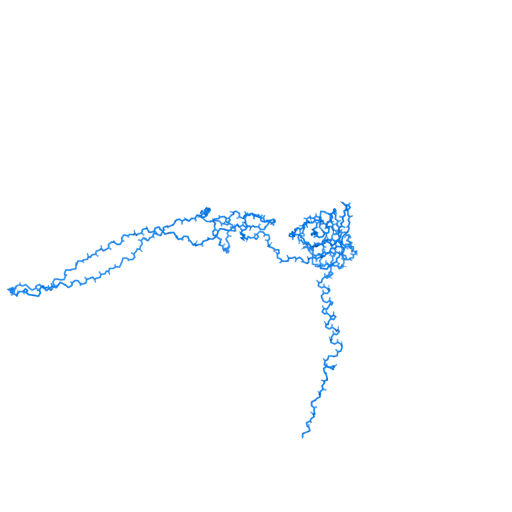A N 1
ATOM 1367 C CA . PRO A 1 190 ? 23.285 -8.764 -11.989 1.00 96.50 190 PRO A CA 1
ATOM 1368 C C . PRO A 1 190 ? 23.762 -8.811 -10.530 1.00 96.50 190 PRO A C 1
ATOM 1370 O O . PRO A 1 190 ? 23.799 -7.787 -9.842 1.00 96.50 190 PRO A O 1
ATOM 1373 N N . SER A 1 191 ? 24.181 -9.988 -10.059 1.00 97.06 191 SER A N 1
ATOM 1374 C CA . SER A 1 191 ? 24.799 -10.120 -8.732 1.00 97.06 191 SER A CA 1
ATOM 1375 C C . SER A 1 191 ? 26.003 -9.177 -8.599 1.00 97.06 191 SER A C 1
ATOM 1377 O O . SER A 1 191 ? 26.886 -9.178 -9.455 1.00 97.06 191 SER A O 1
ATOM 1379 N N . GLY A 1 192 ? 26.020 -8.351 -7.548 1.00 95.69 192 GLY A N 1
ATOM 1380 C CA . GLY A 1 192 ? 27.062 -7.341 -7.316 1.00 95.69 192 GLY A CA 1
ATOM 1381 C C . GLY A 1 192 ? 26.969 -6.084 -8.194 1.00 95.69 192 GLY A C 1
ATOM 1382 O O . GLY A 1 192 ? 27.859 -5.240 -8.133 1.00 95.69 192 GLY A O 1
ATOM 1383 N N . GLY A 1 193 ? 25.920 -5.940 -9.010 1.00 96.62 193 GLY A N 1
ATOM 1384 C CA . GLY A 1 193 ? 25.695 -4.744 -9.818 1.00 96.62 193 GLY A CA 1
ATOM 1385 C C . GLY A 1 193 ? 25.267 -3.522 -8.997 1.00 96.62 193 GLY A C 1
ATOM 1386 O O . GLY A 1 193 ? 24.773 -3.629 -7.875 1.00 96.62 193 GLY A O 1
ATOM 1387 N N . THR A 1 194 ? 25.396 -2.339 -9.598 1.00 97.25 194 THR A N 1
ATOM 1388 C CA . THR A 1 194 ? 24.938 -1.077 -9.001 1.00 97.25 194 THR A CA 1
ATOM 1389 C C . THR A 1 194 ? 23.468 -0.832 -9.335 1.00 97.25 194 THR A C 1
ATOM 1391 O O . THR A 1 194 ? 23.113 -0.651 -10.502 1.00 97.25 194 THR A O 1
ATOM 1394 N N . VAL A 1 195 ? 22.604 -0.786 -8.316 1.00 95.56 195 VAL A N 1
ATOM 1395 C CA . VAL A 1 195 ? 21.190 -0.402 -8.475 1.00 95.56 195 VAL A CA 1
ATOM 1396 C C . VAL A 1 195 ? 21.102 0.975 -9.138 1.00 95.56 195 VAL A C 1
ATOM 1398 O O . VAL A 1 195 ? 21.795 1.903 -8.730 1.00 95.56 195 VAL A O 1
ATOM 1401 N N . ALA A 1 196 ? 20.241 1.105 -10.153 1.00 94.44 196 ALA A N 1
ATOM 1402 C CA . ALA A 1 196 ? 20.072 2.324 -10.953 1.00 94.44 196 ALA A CA 1
ATOM 1403 C C . ALA A 1 196 ? 21.342 2.802 -11.694 1.00 94.44 196 ALA A C 1
ATOM 1405 O O . ALA A 1 196 ? 21.395 3.945 -12.150 1.00 94.44 196 ALA A O 1
ATOM 1406 N N . GLY A 1 197 ? 22.353 1.937 -11.849 1.00 96.44 197 GLY A N 1
ATOM 1407 C CA . GLY A 1 197 ? 23.494 2.202 -12.721 1.00 96.44 197 GLY A CA 1
ATOM 1408 C C . GLY A 1 197 ? 23.038 2.412 -14.167 1.00 96.44 197 GLY A C 1
ATOM 1409 O O . GLY A 1 197 ? 22.159 1.706 -14.659 1.00 96.44 197 GLY A O 1
ATOM 1410 N N . THR A 1 198 ? 23.629 3.391 -14.855 1.00 96.81 198 THR A N 1
ATOM 1411 C CA . THR A 1 198 ? 23.304 3.683 -16.257 1.00 96.81 198 THR A CA 1
ATOM 1412 C C . THR A 1 198 ? 24.547 3.607 -17.129 1.00 96.81 198 THR A C 1
ATOM 1414 O O . THR A 1 198 ? 25.646 3.948 -16.699 1.00 96.81 198 THR A O 1
ATOM 1417 N N . VAL A 1 199 ? 24.361 3.158 -18.368 1.00 96.38 199 VAL A N 1
ATOM 1418 C CA . VAL A 1 199 ? 25.392 3.130 -19.409 1.00 96.38 199 VAL A CA 1
ATOM 1419 C C . VAL A 1 199 ? 24.822 3.799 -20.658 1.00 96.38 199 VAL A C 1
ATOM 1421 O O . VAL A 1 199 ? 23.635 3.658 -20.960 1.00 96.38 199 VAL A O 1
ATOM 1424 N N . GLY A 1 200 ? 25.664 4.554 -21.368 1.00 94.94 200 GLY A N 1
ATOM 1425 C CA . GLY A 1 200 ? 25.298 5.255 -22.598 1.00 94.94 200 GLY A CA 1
ATOM 1426 C C . GLY A 1 200 ? 24.369 6.459 -22.402 1.00 94.94 200 GLY A C 1
ATOM 1427 O O . GLY A 1 200 ? 23.980 6.825 -21.286 1.00 94.94 200 GLY A O 1
ATOM 1428 N N . THR A 1 201 ? 24.006 7.081 -23.520 1.00 95.00 201 THR A N 1
ATOM 1429 C CA . THR A 1 201 ? 23.131 8.261 -23.569 1.00 95.00 201 THR A CA 1
ATOM 1430 C C . THR A 1 201 ? 21.673 7.836 -23.705 1.00 95.00 201 THR A C 1
ATOM 1432 O O . THR A 1 201 ? 21.346 6.993 -24.542 1.00 95.00 201 THR A O 1
ATOM 1435 N N . ALA A 1 202 ? 20.785 8.430 -22.905 1.00 96.31 202 ALA A N 1
ATOM 1436 C CA . ALA A 1 202 ? 19.346 8.216 -23.039 1.00 96.31 202 ALA A CA 1
ATOM 1437 C C . ALA A 1 202 ? 18.844 8.638 -24.430 1.00 96.31 202 ALA A C 1
ATOM 1439 O O . ALA A 1 202 ? 19.410 9.527 -25.067 1.00 96.31 202 ALA A O 1
ATOM 1440 N N . LEU A 1 203 ? 17.797 7.979 -24.909 1.00 95.44 203 LEU A N 1
ATOM 1441 C CA . LEU A 1 203 ? 17.033 8.396 -26.077 1.00 95.44 203 LEU A CA 1
ATOM 1442 C C . LEU A 1 203 ? 16.177 9.616 -25.731 1.00 95.44 203 LEU A C 1
ATOM 1444 O O . LEU A 1 203 ? 15.606 9.709 -24.643 1.00 95.44 203 LEU A O 1
ATOM 1448 N N . SER A 1 204 ? 16.067 10.535 -26.677 1.00 96.06 204 SER A N 1
ATOM 1449 C CA . SER A 1 204 ? 15.085 11.612 -26.666 1.00 96.06 204 SER A CA 1
ATOM 1450 C C . SER A 1 204 ? 13.696 11.105 -27.091 1.00 96.06 204 SER A C 1
ATOM 1452 O O . SER A 1 204 ? 13.495 9.925 -27.401 1.00 96.06 204 SER A O 1
ATOM 1454 N N . ASN A 1 205 ? 12.691 11.982 -27.026 1.00 95.62 205 ASN A N 1
ATOM 1455 C CA . ASN A 1 205 ? 11.312 11.645 -27.380 1.00 95.62 205 ASN A CA 1
ATOM 1456 C C . ASN A 1 205 ? 11.229 11.139 -28.828 1.00 95.62 205 ASN A C 1
ATOM 1458 O O . ASN A 1 205 ? 11.620 11.856 -29.747 1.00 95.62 205 ASN A O 1
ATOM 1462 N N . LEU A 1 206 ? 10.719 9.918 -29.006 1.00 93.38 206 LEU A N 1
ATOM 1463 C CA . LEU A 1 206 ? 10.621 9.214 -30.289 1.00 93.38 206 LEU A CA 1
ATOM 1464 C C . LEU A 1 206 ? 11.936 9.161 -31.097 1.00 93.38 206 LEU A C 1
ATOM 1466 O O . LEU A 1 206 ? 11.910 9.078 -32.325 1.00 93.38 206 LEU A O 1
ATOM 1470 N N . GLU A 1 207 ? 13.097 9.213 -30.432 1.00 93.62 207 GLU A N 1
ATOM 1471 C CA . GLU A 1 207 ? 14.391 9.177 -31.114 1.00 93.62 207 GLU A CA 1
ATOM 1472 C C . GLU A 1 207 ? 14.609 7.854 -31.849 1.00 93.62 207 GLU A C 1
ATOM 1474 O O . GLU A 1 207 ? 14.615 6.782 -31.243 1.00 93.62 207 GLU A O 1
ATOM 1479 N N . ASN A 1 208 ? 14.885 7.929 -33.146 1.00 88.50 208 ASN A N 1
ATOM 1480 C CA . ASN A 1 208 ? 15.440 6.810 -33.890 1.00 88.50 208 ASN A CA 1
ATOM 1481 C C . ASN A 1 208 ? 16.946 7.022 -34.050 1.00 88.50 208 ASN A C 1
ATOM 1483 O O . ASN A 1 208 ? 17.397 7.744 -34.941 1.00 88.50 208 ASN A O 1
ATOM 1487 N N . ARG A 1 209 ? 17.722 6.439 -33.139 1.00 87.19 209 ARG A N 1
ATOM 1488 C CA . ARG A 1 209 ? 19.175 6.553 -33.135 1.00 87.19 209 ARG A CA 1
ATOM 1489 C C . ARG A 1 209 ? 19.754 5.730 -34.275 1.00 87.19 209 ARG A C 1
ATOM 1491 O O . ARG A 1 209 ? 19.598 4.511 -34.315 1.00 87.19 209 ARG A O 1
ATOM 1498 N N . THR A 1 210 ? 20.450 6.405 -35.181 1.00 85.69 210 THR A N 1
ATOM 1499 C CA . THR A 1 210 ? 21.225 5.730 -36.215 1.00 85.69 210 THR A CA 1
ATOM 1500 C C . THR A 1 210 ? 22.433 5.055 -35.580 1.00 85.69 210 THR A C 1
ATOM 1502 O O . THR A 1 210 ? 23.098 5.607 -34.700 1.00 85.69 210 THR A O 1
ATOM 1505 N N . HIS A 1 211 ? 22.737 3.849 -36.039 1.00 83.31 211 HIS A N 1
ATOM 1506 C CA . HIS A 1 211 ? 24.005 3.199 -35.754 1.00 83.31 211 HIS A CA 1
ATOM 1507 C C . HIS A 1 211 ? 24.552 2.580 -37.031 1.00 83.31 211 HIS A C 1
ATOM 1509 O O . HIS A 1 211 ? 23.820 2.300 -37.983 1.00 83.31 211 HIS A O 1
ATOM 1515 N N . THR A 1 212 ? 25.864 2.398 -37.060 1.00 80.25 212 THR A N 1
ATOM 1516 C CA . THR A 1 212 ? 26.563 1.791 -38.185 1.00 80.25 212 THR A CA 1
ATOM 1517 C C . THR A 1 212 ? 27.187 0.485 -37.732 1.00 80.25 212 THR A C 1
ATOM 1519 O O . THR A 1 212 ? 27.815 0.401 -36.677 1.00 80.25 212 THR A O 1
ATOM 1522 N N . HIS A 1 213 ? 27.010 -0.553 -38.540 1.00 79.19 213 HIS A N 1
ATOM 1523 C CA . HIS A 1 213 ? 27.820 -1.752 -38.426 1.00 79.19 213 HIS A CA 1
ATOM 1524 C C . HIS A 1 213 ? 29.083 -1.526 -39.251 1.00 79.19 213 HIS A C 1
ATOM 1526 O O . HIS A 1 213 ? 29.005 -1.235 -40.444 1.00 79.19 213 HIS A O 1
ATOM 1532 N N . VAL A 1 214 ? 30.243 -1.622 -38.608 1.00 79.75 214 VAL A N 1
ATOM 1533 C CA . VAL A 1 214 ? 31.524 -1.611 -39.311 1.00 79.75 214 VAL A CA 1
ATOM 1534 C C . VAL A 1 214 ? 31.961 -3.058 -39.470 1.00 79.75 214 VAL A C 1
ATOM 1536 O O . VAL A 1 214 ? 32.254 -3.732 -38.486 1.00 79.75 214 VAL A O 1
ATOM 1539 N N . TYR A 1 215 ? 31.982 -3.536 -40.710 1.00 75.19 215 TYR A N 1
ATOM 1540 C CA . TYR A 1 215 ? 32.560 -4.828 -41.060 1.00 75.19 215 TYR A CA 1
ATOM 1541 C C . TYR A 1 215 ? 34.010 -4.585 -41.471 1.00 75.19 215 TYR A C 1
ATOM 1543 O O . TYR A 1 215 ? 34.272 -4.139 -42.586 1.00 75.19 215 TYR A O 1
ATOM 1551 N N . THR A 1 216 ? 34.944 -4.801 -40.548 1.00 76.00 216 THR A N 1
ATOM 1552 C CA . THR A 1 216 ? 36.382 -4.651 -40.826 1.00 76.00 216 THR A CA 1
ATOM 1553 C C . THR A 1 216 ? 36.950 -5.858 -41.560 1.00 76.00 216 THR A C 1
ATOM 1555 O O . THR A 1 216 ? 37.839 -5.696 -42.386 1.00 76.00 216 THR A O 1
ATOM 1558 N N . ASP A 1 217 ? 36.375 -7.037 -41.324 1.00 73.19 217 ASP A N 1
ATOM 1559 C CA . ASP A 1 217 ? 36.813 -8.296 -41.913 1.00 73.19 217 ASP A CA 1
ATOM 1560 C C . ASP A 1 217 ? 35.645 -8.934 -42.656 1.00 73.19 217 ASP A C 1
ATOM 1562 O O . ASP A 1 217 ? 34.848 -9.685 -42.094 1.00 73.19 217 ASP A O 1
ATOM 1566 N N . VAL A 1 218 ? 35.519 -8.616 -43.942 1.00 71.62 218 VAL A N 1
ATOM 1567 C CA . VAL A 1 218 ? 34.748 -9.465 -44.850 1.00 71.62 218 VAL A CA 1
ATOM 1568 C C . VAL A 1 218 ? 35.695 -10.597 -45.234 1.00 71.62 218 VAL A C 1
ATOM 1570 O O . VAL A 1 218 ? 36.717 -10.298 -45.858 1.00 71.62 218 VAL A O 1
ATOM 1573 N N . PRO A 1 219 ? 35.427 -11.867 -44.860 1.00 72.25 219 PRO A N 1
ATOM 1574 C CA . PRO A 1 219 ? 36.294 -12.972 -45.235 1.00 72.25 219 PRO A CA 1
ATOM 1575 C C . PRO A 1 219 ? 36.512 -12.951 -46.745 1.00 72.25 219 PRO A C 1
ATOM 1577 O O . PRO A 1 219 ? 35.586 -13.192 -47.529 1.00 72.25 219 PRO A O 1
ATOM 1580 N N . GLN A 1 220 ? 37.736 -12.612 -47.149 1.00 66.94 220 GLN A N 1
ATOM 1581 C CA . GLN A 1 220 ? 38.123 -12.684 -48.543 1.00 66.94 220 GLN A CA 1
ATOM 1582 C C . GLN A 1 220 ? 38.064 -14.155 -48.930 1.00 66.94 220 GLN A C 1
ATOM 1584 O O . GLN A 1 220 ? 38.856 -14.971 -48.459 1.00 66.94 220 GLN A O 1
ATOM 1589 N N . HIS A 1 221 ? 37.099 -14.502 -49.769 1.00 65.50 221 HIS A N 1
ATOM 1590 C CA . HIS A 1 221 ? 37.073 -15.792 -50.429 1.00 65.50 221 HIS A CA 1
ATOM 1591 C C . HIS A 1 221 ? 37.445 -15.578 -51.892 1.00 65.50 221 HIS A C 1
ATOM 1593 O O . HIS A 1 221 ? 37.060 -14.590 -52.517 1.00 65.50 221 HIS A O 1
ATOM 1599 N N . ARG A 1 222 ? 38.260 -16.489 -52.423 1.00 71.06 222 ARG A N 1
ATOM 1600 C CA . ARG A 1 222 ? 38.728 -16.456 -53.809 1.00 71.06 222 ARG A CA 1
ATOM 1601 C C . ARG A 1 222 ? 37.883 -17.422 -54.633 1.00 71.06 222 ARG A C 1
ATOM 1603 O O . ARG A 1 222 ? 37.671 -18.561 -54.220 1.00 71.06 222 ARG A O 1
ATOM 1610 N N . HIS A 1 223 ? 37.440 -16.987 -55.808 1.00 72.56 223 HIS A N 1
ATOM 1611 C CA . HIS A 1 223 ? 36.852 -17.875 -56.807 1.00 72.56 223 HIS A CA 1
ATOM 1612 C C . HIS A 1 223 ? 37.901 -18.214 -57.863 1.00 72.56 223 HIS A C 1
ATOM 1614 O O . HIS A 1 223 ? 38.457 -17.323 -58.501 1.00 72.56 223 HIS A O 1
ATOM 1620 N N . ALA A 1 224 ? 38.150 -19.506 -58.075 1.00 68.31 224 ALA A N 1
ATOM 1621 C CA . ALA A 1 224 ? 38.922 -19.964 -59.222 1.00 68.31 224 ALA A CA 1
ATOM 1622 C C . ALA A 1 224 ? 37.989 -20.040 -60.438 1.00 68.31 224 ALA A C 1
ATOM 1624 O O . ALA A 1 224 ? 37.153 -20.939 -60.530 1.00 68.31 224 ALA A O 1
ATOM 1625 N N . ILE A 1 225 ? 38.107 -19.090 -61.366 1.00 71.94 225 ILE A N 1
ATOM 1626 C CA . ILE A 1 225 ? 37.408 -19.161 -62.652 1.00 71.94 225 ILE A CA 1
ATOM 1627 C C . ILE A 1 225 ? 38.337 -19.843 -63.650 1.00 71.94 225 ILE A C 1
ATOM 1629 O O . ILE A 1 225 ? 39.381 -19.308 -64.018 1.00 71.94 225 ILE A O 1
ATOM 1633 N N . THR A 1 226 ? 37.951 -21.026 -64.122 1.00 66.12 226 THR A N 1
ATOM 1634 C CA . THR A 1 226 ? 38.615 -21.659 -65.263 1.00 66.12 226 THR A CA 1
ATOM 1635 C C . THR A 1 226 ? 37.994 -21.129 -66.549 1.00 66.12 226 THR A C 1
ATOM 1637 O O . THR A 1 226 ? 36.947 -21.607 -66.986 1.00 66.12 226 THR A O 1
ATOM 1640 N N . VAL A 1 227 ? 38.638 -20.149 -67.182 1.00 67.38 227 VAL A N 1
ATOM 1641 C CA . VAL A 1 227 ? 38.263 -19.739 -68.538 1.00 67.38 227 VAL A CA 1
ATOM 1642 C C . VAL A 1 227 ? 38.856 -20.753 -69.507 1.00 67.38 227 VAL A C 1
ATOM 1644 O O . VAL A 1 227 ? 40.068 -20.811 -69.705 1.00 67.38 227 VAL A O 1
ATOM 1647 N N . ARG A 1 228 ? 38.009 -21.577 -70.126 1.00 61.94 228 ARG A N 1
ATOM 1648 C CA . ARG A 1 228 ? 38.436 -22.326 -71.308 1.00 61.94 228 ARG A CA 1
ATOM 1649 C C . ARG A 1 228 ? 38.487 -21.339 -72.462 1.00 61.94 228 ARG A C 1
ATOM 1651 O O . ARG A 1 228 ? 37.449 -20.836 -72.885 1.00 61.94 228 ARG A O 1
ATOM 1658 N N . ALA A 1 229 ? 39.686 -21.052 -72.958 1.00 62.50 229 ALA A N 1
ATOM 1659 C CA . ALA A 1 229 ? 39.819 -20.407 -74.250 1.00 62.50 229 ALA A CA 1
ATOM 1660 C C . ALA A 1 229 ? 39.170 -21.338 -75.280 1.00 62.50 229 ALA A C 1
ATOM 1662 O O . ALA A 1 229 ? 39.688 -22.418 -75.563 1.00 62.50 229 ALA A O 1
ATOM 1663 N N . ASN A 1 230 ? 38.011 -20.945 -75.805 1.00 57.66 230 ASN A N 1
ATOM 1664 C CA . ASN A 1 230 ? 37.514 -21.543 -77.029 1.00 57.66 230 ASN A CA 1
ATOM 1665 C C . ASN A 1 230 ? 38.524 -21.159 -78.106 1.00 57.66 230 ASN A C 1
ATOM 1667 O O . ASN A 1 230 ? 38.539 -20.021 -78.574 1.00 57.66 230 ASN A O 1
ATOM 1671 N N . THR A 1 231 ? 39.401 -22.089 -78.473 1.00 58.81 231 THR A N 1
ATOM 1672 C CA . THR A 1 231 ? 40.087 -21.981 -79.752 1.00 58.81 231 THR A CA 1
ATOM 1673 C C . THR A 1 231 ? 38.993 -21.862 -80.814 1.00 58.81 231 THR A C 1
ATOM 1675 O O . THR A 1 231 ? 38.065 -22.678 -80.815 1.00 58.81 231 THR A O 1
ATOM 1678 N N . PRO A 1 232 ? 39.024 -20.834 -81.681 1.00 59.47 232 PRO A N 1
ATOM 1679 C CA . PRO A 1 232 ? 38.092 -20.755 -82.791 1.00 59.47 232 PRO A CA 1
ATOM 1680 C C . PRO A 1 232 ? 38.153 -22.080 -83.549 1.00 59.47 232 PRO A C 1
ATOM 1682 O O . PRO A 1 232 ? 39.231 -22.496 -83.985 1.00 59.47 232 PRO A O 1
ATOM 1685 N N . ALA A 1 233 ? 37.020 -22.774 -83.641 1.00 58.16 233 ALA A N 1
ATOM 1686 C CA . ALA A 1 233 ? 36.910 -24.008 -84.400 1.00 58.16 233 ALA A CA 1
ATOM 1687 C C . ALA A 1 233 ? 37.205 -23.680 -85.871 1.00 58.16 233 ALA A C 1
ATOM 1689 O O . ALA A 1 233 ? 36.333 -23.193 -86.582 1.00 58.16 233 ALA A O 1
ATOM 1690 N N . GLY A 1 234 ? 38.458 -23.858 -86.301 1.00 60.38 234 GLY A N 1
ATOM 1691 C CA . GLY A 1 234 ? 38.854 -23.598 -87.685 1.00 60.38 234 GLY A CA 1
ATOM 1692 C C . GLY A 1 234 ? 40.257 -23.050 -87.937 1.00 60.38 234 GLY A C 1
ATOM 1693 O O . GLY A 1 234 ? 40.569 -22.831 -89.101 1.00 60.38 234 GLY A O 1
ATOM 1694 N N . ALA A 1 235 ? 41.120 -22.833 -86.936 1.00 59.50 235 ALA A N 1
ATOM 1695 C CA . ALA A 1 235 ? 42.517 -22.489 -87.226 1.00 59.50 235 ALA A CA 1
ATOM 1696 C C . ALA A 1 235 ? 43.271 -23.732 -87.763 1.00 59.50 235 ALA A C 1
ATOM 1698 O O . ALA A 1 235 ? 43.417 -24.708 -87.021 1.00 59.50 235 ALA A O 1
ATOM 1699 N N . PRO A 1 236 ? 43.724 -23.747 -89.033 1.00 55.09 236 PRO A N 1
ATOM 1700 C CA . PRO A 1 236 ? 44.450 -24.880 -89.596 1.00 55.09 236 PRO A CA 1
ATOM 1701 C C . PRO A 1 236 ? 45.810 -25.066 -88.896 1.00 55.09 236 PRO A C 1
ATOM 1703 O O . PRO A 1 236 ? 46.411 -24.082 -88.457 1.00 55.09 236 PRO A O 1
ATOM 1706 N N . PRO A 1 237 ? 46.318 -26.309 -88.789 1.00 56.84 237 PRO A N 1
ATOM 1707 C CA . PRO A 1 237 ? 47.575 -26.608 -88.114 1.00 56.84 237 PRO A CA 1
ATOM 1708 C C . PRO A 1 237 ? 48.745 -26.049 -88.928 1.00 56.84 237 PRO A C 1
ATOM 1710 O O . PRO A 1 237 ? 49.237 -26.677 -89.864 1.00 56.84 237 PRO A O 1
ATOM 1713 N N . ALA A 1 238 ? 49.191 -24.843 -88.590 1.00 55.41 238 ALA A N 1
ATOM 1714 C CA . ALA A 1 238 ? 50.419 -24.295 -89.135 1.00 55.41 238 ALA A CA 1
ATOM 1715 C C . ALA A 1 238 ? 51.613 -24.923 -88.405 1.00 55.41 238 ALA A C 1
ATOM 1717 O O . ALA A 1 238 ? 51.791 -24.703 -87.213 1.00 55.41 238 ALA A O 1
ATOM 1718 N N . GLY A 1 239 ? 52.404 -25.701 -89.146 1.00 53.62 239 GLY A N 1
ATOM 1719 C CA . GLY A 1 239 ? 53.855 -25.838 -88.986 1.00 53.62 239 GLY A CA 1
ATOM 1720 C C . GLY A 1 239 ? 54.386 -26.225 -87.604 1.00 53.62 239 GLY A C 1
ATOM 1721 O O . GLY A 1 239 ? 54.483 -25.408 -86.696 1.00 53.62 239 GLY A O 1
ATOM 1722 N N . SER A 1 240 ? 54.843 -27.472 -87.501 1.00 54.94 240 SER A N 1
ATOM 1723 C CA . SER A 1 240 ? 55.612 -28.027 -86.386 1.00 54.94 240 SER A CA 1
ATOM 1724 C C . SER A 1 240 ? 56.693 -27.082 -85.853 1.00 54.94 240 SER A C 1
ATOM 1726 O O . SER A 1 240 ? 57.562 -26.642 -86.607 1.00 54.94 240 SER A O 1
ATOM 1728 N N . GLY A 1 241 ? 56.695 -26.860 -84.539 1.00 53.72 241 GLY A N 1
ATOM 1729 C CA . GLY A 1 241 ? 57.814 -26.194 -83.875 1.00 53.72 241 GLY A CA 1
ATOM 1730 C C . GLY A 1 241 ? 57.593 -25.733 -82.439 1.00 53.72 241 GLY A C 1
ATOM 1731 O O . GLY A 1 241 ? 58.534 -25.214 -81.854 1.00 53.72 241 GLY A O 1
ATOM 1732 N N . ASN A 1 242 ? 56.407 -25.909 -81.843 1.00 48.84 242 ASN A N 1
ATOM 1733 C CA . ASN A 1 242 ? 56.161 -25.420 -80.487 1.00 48.84 242 ASN A CA 1
ATOM 1734 C C . ASN A 1 242 ? 55.725 -26.555 -79.551 1.00 48.84 242 ASN A C 1
ATOM 1736 O O . ASN A 1 242 ? 54.556 -26.920 -79.488 1.00 48.84 242 ASN A O 1
ATOM 1740 N N . THR A 1 243 ? 56.675 -27.101 -78.791 1.00 51.94 243 THR A N 1
ATOM 1741 C CA . THR A 1 243 ? 56.456 -28.012 -77.650 1.00 51.94 243 THR A CA 1
ATOM 1742 C C . THR A 1 243 ? 55.915 -27.281 -76.409 1.00 51.94 243 THR A C 1
ATOM 1744 O O . THR A 1 243 ? 56.105 -27.728 -75.280 1.00 51.94 243 THR A O 1
ATOM 1747 N N . GLY A 1 244 ? 55.256 -26.135 -76.590 1.00 51.09 244 GLY A N 1
ATOM 1748 C CA . GLY A 1 244 ? 54.624 -25.388 -75.510 1.00 51.09 244 GLY A CA 1
ATOM 1749 C C . GLY A 1 244 ? 53.265 -25.996 -75.195 1.00 51.09 244 GLY A C 1
ATOM 1750 O O . GLY A 1 244 ? 52.312 -25.776 -75.939 1.00 51.09 244 GLY A O 1
ATOM 1751 N N . GLY A 1 245 ? 53.186 -26.776 -74.114 1.00 57.41 245 GLY A N 1
ATOM 1752 C CA . GLY A 1 245 ? 51.930 -27.292 -73.564 1.00 57.41 245 GLY A CA 1
ATOM 1753 C C . GLY A 1 245 ? 50.885 -26.187 -73.326 1.00 57.41 245 GLY A C 1
ATOM 1754 O O . GLY A 1 245 ? 51.218 -25.002 -73.376 1.00 57.41 245 GLY A O 1
ATOM 1755 N N . PRO A 1 246 ? 49.612 -26.553 -73.091 1.00 57.56 246 PRO A N 1
ATOM 1756 C CA . PRO A 1 246 ? 48.500 -25.607 -73.034 1.00 57.56 246 PRO A CA 1
ATOM 1757 C C . PRO A 1 246 ? 48.793 -24.466 -72.050 1.00 57.56 246 PRO A C 1
ATOM 1759 O O . PRO A 1 246 ? 48.825 -24.664 -70.835 1.00 57.56 246 PRO A O 1
ATOM 1762 N N . TRP A 1 247 ? 49.012 -23.263 -72.589 1.00 51.06 247 TRP A N 1
ATOM 1763 C CA . TRP A 1 247 ? 49.169 -22.043 -71.806 1.00 51.06 247 TRP A CA 1
ATOM 1764 C C . TRP A 1 247 ? 47.842 -21.747 -71.111 1.00 51.06 247 TRP A C 1
ATOM 1766 O O . TRP A 1 247 ? 46.905 -21.219 -71.706 1.00 51.06 247 TRP A O 1
ATOM 1776 N N . THR A 1 248 ? 47.753 -22.129 -69.841 1.00 54.16 248 THR A N 1
ATOM 1777 C CA . THR A 1 248 ? 46.634 -21.757 -68.977 1.00 54.16 248 THR A CA 1
ATOM 1778 C C . THR A 1 248 ? 46.977 -20.392 -68.394 1.00 54.16 248 THR A C 1
ATOM 1780 O O . THR A 1 248 ? 47.705 -20.301 -67.409 1.00 54.16 248 THR A O 1
ATOM 1783 N N . ALA A 1 249 ? 46.540 -19.316 -69.046 1.00 53.28 249 ALA A N 1
ATOM 1784 C CA . ALA A 1 249 ? 46.682 -17.975 -68.492 1.00 53.28 249 ALA A CA 1
ATOM 1785 C C . ALA A 1 249 ? 45.684 -17.816 -67.334 1.00 53.28 249 ALA A C 1
ATOM 1787 O O . ALA A 1 249 ? 44.480 -17.698 -67.555 1.00 53.28 249 ALA A O 1
ATOM 1788 N N . TYR A 1 250 ? 46.178 -17.845 -66.098 1.00 50.59 250 TYR A N 1
ATOM 1789 C CA . TYR A 1 250 ? 45.391 -17.466 -64.930 1.00 50.59 250 TYR A CA 1
ATOM 1790 C C . TYR A 1 250 ? 45.376 -15.941 -64.848 1.00 50.59 250 TYR A C 1
ATOM 1792 O O . TYR A 1 250 ? 46.382 -15.319 -64.516 1.00 50.59 250 TYR A O 1
ATOM 1800 N N . THR A 1 251 ? 44.249 -15.322 -65.184 1.00 59.12 251 THR A N 1
ATOM 1801 C CA . THR A 1 251 ? 44.011 -13.924 -64.819 1.00 59.12 251 THR A CA 1
ATOM 1802 C C . THR A 1 251 ? 43.333 -13.934 -63.460 1.00 59.12 251 THR A C 1
ATOM 1804 O O . THR A 1 251 ? 42.129 -14.163 -63.359 1.00 59.12 251 THR A O 1
ATOM 1807 N N . GLU A 1 252 ? 44.117 -13.757 -62.400 1.00 55.75 252 GLU A N 1
ATOM 1808 C CA . GLU A 1 252 ? 43.561 -13.535 -61.069 1.00 55.75 252 GLU A CA 1
ATOM 1809 C C . GLU A 1 252 ? 42.847 -12.181 -61.074 1.00 55.75 252 GLU A C 1
ATOM 1811 O O . GLU A 1 252 ? 43.466 -11.138 -61.280 1.00 55.75 252 GLU A O 1
ATOM 1816 N N . TYR A 1 253 ? 41.526 -12.197 -60.907 1.00 55.03 253 TYR A N 1
ATOM 1817 C CA . TYR A 1 253 ? 40.753 -10.980 -60.711 1.00 55.03 253 TYR A CA 1
ATOM 1818 C C . TYR A 1 253 ? 40.557 -10.788 -59.209 1.00 55.03 253 TYR A C 1
ATOM 1820 O O . TYR A 1 253 ? 39.765 -11.496 -58.584 1.00 55.03 253 TYR A O 1
ATOM 1828 N N . GLU A 1 254 ? 41.291 -9.848 -58.616 1.00 59.34 254 GLU A N 1
ATOM 1829 C CA . GLU A 1 254 ? 41.020 -9.417 -57.248 1.00 59.34 254 GLU A CA 1
ATOM 1830 C C . GLU A 1 254 ? 39.779 -8.519 -57.252 1.00 59.34 254 GLU A C 1
ATOM 1832 O O . GLU A 1 254 ? 39.841 -7.312 -57.478 1.00 59.34 254 GLU A O 1
ATOM 1837 N N . GLY A 1 255 ? 38.613 -9.127 -57.033 1.00 60.56 255 GLY A N 1
ATOM 1838 C CA . GLY A 1 255 ? 37.407 -8.380 -56.703 1.00 60.56 255 GLY A CA 1
ATOM 1839 C C . GLY A 1 255 ? 37.562 -7.771 -55.313 1.00 60.56 255 GLY A C 1
ATOM 1840 O O . GLY A 1 255 ? 37.309 -8.440 -54.315 1.00 60.56 255 GLY A O 1
ATOM 1841 N N . VAL A 1 256 ? 37.989 -6.511 -55.235 1.00 62.56 256 VAL A N 1
ATOM 1842 C CA . VAL A 1 256 ? 37.994 -5.759 -53.976 1.00 62.56 256 VAL A CA 1
ATOM 1843 C C . VAL A 1 256 ? 36.541 -5.478 -53.595 1.00 62.56 256 VAL A C 1
ATOM 1845 O O . VAL A 1 256 ? 35.894 -4.601 -54.167 1.00 62.56 256 VAL A O 1
ATOM 1848 N N . VAL A 1 257 ? 36.001 -6.237 -52.639 1.00 63.72 257 VAL A N 1
ATOM 1849 C CA . VAL A 1 257 ? 34.720 -5.897 -52.011 1.00 63.72 257 VAL A CA 1
ATOM 1850 C C . VAL A 1 257 ? 34.989 -4.736 -51.061 1.00 63.72 257 VAL A C 1
ATOM 1852 O O . VAL A 1 257 ? 35.515 -4.926 -49.966 1.00 63.72 257 VAL A O 1
ATOM 1855 N N . SER A 1 258 ? 34.682 -3.517 -51.499 1.00 64.19 258 SER A N 1
ATOM 1856 C CA . SER A 1 258 ? 34.794 -2.340 -50.639 1.00 64.19 258 SER A CA 1
ATOM 1857 C C . SER A 1 258 ? 33.840 -2.477 -49.447 1.00 64.19 258 SER A C 1
ATOM 1859 O O . SER A 1 258 ? 32.679 -2.849 -49.650 1.00 64.19 258 SER A O 1
ATOM 1861 N N . PRO A 1 259 ? 34.278 -2.162 -48.215 1.00 61.53 259 PRO A N 1
ATOM 1862 C CA . PRO A 1 259 ? 33.395 -2.169 -47.059 1.00 61.53 259 PRO A CA 1
ATOM 1863 C C . PRO A 1 259 ? 32.216 -1.224 -47.317 1.00 61.53 259 PRO A C 1
ATOM 1865 O O . PRO A 1 259 ? 32.400 -0.036 -47.583 1.00 61.53 259 PRO A O 1
ATOM 1868 N N . SER A 1 260 ? 30.993 -1.755 -47.270 1.00 65.69 260 SER A N 1
ATOM 1869 C CA . SER A 1 260 ? 29.784 -0.946 -47.383 1.00 65.69 260 SER A CA 1
ATOM 1870 C C . SER A 1 260 ? 29.330 -0.520 -45.992 1.00 65.69 260 SER A C 1
ATOM 1872 O O . SER A 1 260 ? 28.853 -1.344 -45.209 1.00 65.69 260 SER A O 1
ATOM 1874 N N . THR A 1 261 ? 29.429 0.770 -45.686 1.00 61.28 261 THR A N 1
ATOM 1875 C CA . THR A 1 261 ? 28.784 1.342 -44.501 1.00 61.28 261 THR A CA 1
ATOM 1876 C C . THR A 1 261 ? 27.310 1.548 -44.823 1.00 61.28 261 THR A C 1
ATOM 1878 O O . THR A 1 261 ? 26.922 2.591 -45.345 1.00 61.28 261 THR A O 1
ATOM 1881 N N . GLN A 1 262 ? 26.471 0.548 -44.558 1.00 65.06 262 GLN A N 1
ATOM 1882 C CA . GLN A 1 262 ? 25.029 0.747 -44.637 1.00 65.06 262 GLN A CA 1
ATOM 1883 C C . GLN A 1 262 ? 24.549 1.265 -43.280 1.00 65.06 262 GLN A C 1
ATOM 1885 O O . GLN A 1 262 ? 24.568 0.546 -42.281 1.00 65.06 262 GLN A O 1
ATOM 1890 N N . ALA A 1 263 ? 24.172 2.543 -43.228 1.00 62.19 263 ALA A N 1
ATOM 1891 C CA . ALA A 1 263 ? 23.446 3.075 -42.085 1.00 62.19 263 ALA A CA 1
ATOM 1892 C C . ALA A 1 263 ? 22.063 2.425 -42.087 1.00 62.19 263 ALA A C 1
ATOM 1894 O O . ALA A 1 263 ? 21.257 2.651 -42.989 1.00 62.19 263 ALA A O 1
ATOM 1895 N N . THR A 1 264 ? 21.812 1.577 -41.102 1.00 66.31 264 THR A N 1
ATOM 1896 C CA . THR A 1 264 ? 20.535 0.889 -40.963 1.00 66.31 264 THR A CA 1
ATOM 1897 C C . THR A 1 264 ? 19.774 1.497 -39.800 1.00 66.31 264 THR A C 1
ATOM 1899 O O . THR A 1 264 ? 20.307 1.616 -38.697 1.00 66.31 264 THR A O 1
ATOM 1902 N N . ASN A 1 265 ? 18.513 1.855 -40.030 1.00 62.81 265 ASN A N 1
ATOM 1903 C CA . ASN A 1 265 ? 17.583 2.221 -38.966 1.00 62.81 265 ASN A CA 1
ATOM 1904 C C . ASN A 1 265 ? 17.192 0.941 -38.216 1.00 62.81 265 ASN A C 1
ATOM 1906 O O . ASN A 1 265 ? 16.186 0.315 -38.531 1.00 62.81 265 ASN A O 1
ATOM 1910 N N . HIS A 1 266 ? 18.036 0.512 -37.281 1.00 59.62 266 HIS A N 1
ATOM 1911 C CA . HIS A 1 266 ? 17.904 -0.765 -36.577 1.00 59.62 266 HIS A CA 1
ATOM 1912 C C . HIS A 1 266 ? 17.734 -0.571 -35.065 1.00 59.62 266 HIS A C 1
ATOM 1914 O O . HIS A 1 266 ? 18.175 -1.403 -34.271 1.00 59.62 266 HIS A O 1
ATOM 1920 N N . MET A 1 267 ? 17.071 0.503 -34.631 1.00 66.75 267 MET A N 1
ATOM 1921 C CA . MET A 1 267 ? 16.517 0.468 -33.281 1.00 66.75 267 MET A CA 1
ATOM 1922 C C . MET A 1 267 ? 15.461 -0.638 -33.224 1.00 66.75 267 MET A C 1
ATOM 1924 O O . MET A 1 267 ? 14.585 -0.711 -34.087 1.00 66.75 267 MET A O 1
ATOM 1928 N N . MET A 1 268 ? 15.552 -1.509 -32.215 1.00 80.62 268 MET A N 1
ATOM 1929 C CA . MET A 1 268 ? 14.466 -2.441 -31.913 1.00 80.62 268 MET A CA 1
ATOM 1930 C C . MET A 1 268 ? 13.170 -1.630 -31.766 1.00 80.62 268 MET A C 1
ATOM 1932 O O . MET A 1 268 ? 13.207 -0.605 -31.077 1.00 80.62 268 MET A O 1
ATOM 1936 N N . PRO A 1 269 ? 12.050 -2.039 -32.391 1.00 86.31 269 PRO A N 1
ATOM 1937 C CA . PRO A 1 269 ? 10.772 -1.366 -32.201 1.00 86.31 269 PRO A CA 1
ATOM 1938 C C . PRO A 1 269 ? 10.487 -1.186 -30.709 1.00 86.31 269 PRO A C 1
ATOM 1940 O O . PRO A 1 269 ? 10.618 -2.135 -29.934 1.00 86.31 269 PRO A O 1
ATOM 1943 N N . TYR A 1 270 ? 10.127 0.029 -30.299 1.00 92.44 270 TYR A N 1
ATOM 1944 C CA . TYR A 1 270 ? 9.893 0.351 -28.896 1.00 92.44 270 TYR A CA 1
ATOM 1945 C C . TYR A 1 270 ? 8.650 1.224 -28.721 1.00 92.44 270 TYR A C 1
ATOM 1947 O O . TYR A 1 270 ? 8.207 1.912 -29.639 1.00 92.44 270 TYR A O 1
ATOM 1955 N N . ILE A 1 271 ? 8.104 1.194 -27.508 1.00 94.06 271 ILE A N 1
ATOM 1956 C CA . ILE A 1 271 ? 7.041 2.081 -27.039 1.00 94.06 271 ILE A CA 1
ATOM 1957 C C . ILE A 1 271 ? 7.604 2.966 -25.925 1.00 94.06 271 ILE A C 1
ATOM 1959 O O . ILE A 1 271 ? 8.406 2.505 -25.110 1.00 94.06 271 ILE A O 1
ATOM 1963 N N . GLN A 1 272 ? 7.208 4.238 -25.889 1.00 96.12 272 GLN A N 1
ATOM 1964 C CA . GLN A 1 272 ? 7.552 5.139 -24.790 1.00 96.12 272 GLN A CA 1
ATOM 1965 C C . GLN A 1 272 ? 6.404 5.150 -23.786 1.00 96.12 272 GLN A C 1
ATOM 1967 O O . GLN A 1 272 ? 5.298 5.576 -24.102 1.00 96.12 272 GLN A O 1
ATOM 1972 N N . LEU A 1 273 ? 6.682 4.647 -22.587 1.00 97.38 273 LEU A N 1
ATOM 1973 C CA . LEU A 1 273 ? 5.764 4.646 -21.453 1.00 97.38 273 LEU A CA 1
ATOM 1974 C C . LEU A 1 273 ? 6.371 5.468 -20.316 1.00 97.38 273 LEU A C 1
ATOM 1976 O O . LEU A 1 273 ? 7.597 5.560 -20.191 1.00 97.38 273 LEU A O 1
ATOM 1980 N N . LEU A 1 274 ? 5.520 6.042 -19.469 1.00 97.94 274 LEU A N 1
ATOM 1981 C CA . LEU A 1 274 ? 5.964 6.784 -18.296 1.00 97.94 274 LEU A CA 1
ATOM 1982 C C . LEU A 1 274 ? 6.391 5.793 -17.208 1.00 97.94 274 LEU A C 1
ATOM 1984 O O . LEU A 1 274 ? 5.572 5.029 -16.695 1.00 97.94 274 LEU A O 1
ATOM 1988 N N . ALA A 1 275 ? 7.675 5.806 -16.852 1.00 97.81 275 ALA A N 1
ATOM 1989 C CA . ALA A 1 275 ? 8.180 5.028 -15.729 1.00 97.81 275 ALA A CA 1
ATOM 1990 C C . ALA A 1 275 ? 7.831 5.733 -14.411 1.00 97.81 275 ALA A C 1
ATOM 1992 O O . ALA A 1 275 ? 8.233 6.874 -14.183 1.00 97.81 275 ALA A O 1
ATOM 1993 N N . ILE A 1 276 ? 7.119 5.050 -13.522 1.00 97.69 276 ILE A N 1
ATOM 1994 C CA . ILE A 1 276 ? 6.727 5.546 -12.200 1.00 97.69 276 ILE A CA 1
ATOM 1995 C C . ILE A 1 276 ? 7.297 4.645 -11.109 1.00 97.69 276 ILE A C 1
ATOM 1997 O O . ILE A 1 276 ? 7.476 3.449 -11.307 1.00 97.69 276 ILE A O 1
ATOM 2001 N N . LYS A 1 277 ? 7.575 5.216 -9.942 1.00 96.50 277 LYS A N 1
ATOM 2002 C CA . LYS A 1 277 ? 8.100 4.540 -8.761 1.00 96.50 277 LYS A CA 1
ATOM 2003 C C . LYS A 1 277 ? 7.156 4.760 -7.587 1.00 96.50 277 LYS A C 1
ATOM 2005 O O . LYS A 1 277 ? 6.786 5.901 -7.317 1.00 96.50 277 LYS A O 1
ATOM 2010 N N . LYS A 1 278 ? 6.790 3.695 -6.873 1.00 92.44 278 LYS A N 1
ATOM 2011 C CA . LYS A 1 278 ? 5.990 3.810 -5.645 1.00 92.44 278 LYS A CA 1
ATOM 2012 C C . LYS A 1 278 ? 6.767 4.589 -4.577 1.00 92.44 278 LYS A C 1
ATOM 2014 O O . LYS A 1 278 ? 7.909 4.223 -4.272 1.00 92.44 278 LYS A O 1
ATOM 2019 N N . SER A 1 279 ? 6.157 5.663 -4.070 1.00 86.75 279 SER A N 1
ATOM 2020 C CA . SER A 1 279 ? 6.721 6.553 -3.041 1.00 86.75 279 SER A CA 1
ATOM 2021 C C . SER A 1 279 ? 6.809 5.898 -1.667 1.00 86.75 279 SER A C 1
ATOM 2023 O O . SER A 1 279 ? 6.007 4.979 -1.400 1.00 86.75 279 SER A O 1
#

Secondary structure (DSSP, 8-state):
---PPP----HHHHS-HHHHHHHHHHHHHHHHHHHS-EEEE-SSS-B-TT-EEEE-TTSTTEEE---STT-TTEEEEE-S-B-TT-EEEEE-SEEEEEEEES-B-TT-EEEE-SSTT-EEE--SSPPTT--EEESS-B-SSSEEEEEEEE----S--PPTT-EEEES-SSPPTTEEE-GGGTT-------TTPPTT---SPPP-TT----EE---S----------------TT-----S----------------------EE--PPP----EEEEE-

Sequence (279 aa):
MAWTDPTQRSTGELITQSIYNTDIIDNLVYLIGAVEPDLTNRSGGAVEEGDVVIADPNNDNSFKTTTTASDEGVIGVVRESLANLETGRIAMAGIVVVKVQGNVTRGNFLVTSTTAGRAADGGTLRASATFARALTSYSGGGAGTVYALLLPGSGGAVPKNGVFYTTDSSVPAGYTEYTAARGRMIVGLPSGGTVAGTVGTALSNLENRTHTHVYTDVPQHRHAITVRANTPAGAPPAGSGNTGGPWTAYTEYEGVVSPSTQATNHMMPYIQLLAIKKS

Foldseek 3Di:
DDDDDDDDDDPCRVCDVVVVVVVVVVVVVVVVCVQKPKAFEAQVFKDAFQFWWFDDPVDPRHIHWALDWLDLRTQATFHGIDGHGGIGIGGLFAKGKHKAAAWEDAFFFWACHSDTRHIYGPGNDDDQRTFWGFHDIDHPNGIDITITTGDNRPPPPQPAFRKDWDPDPDADPQKDFPVLPAQHDDDDADVVRDVSDDDDDGADDVDQDWDWDWDPDDPDDFDQDQDDPPPPVDDDDPDDDDPDPDPRDRPRDPPPPPTDGDGDSDDDDDDDTTMIGRD